Protein AF-A0A9E4I375-F1 (afdb_monomer)

Structure (mmCIF, N/CA/C/O backbone):
data_AF-A0A9E4I375-F1
#
_entry.id   AF-A0A9E4I375-F1
#
loop_
_atom_site.group_PDB
_atom_site.id
_atom_site.type_symbol
_atom_site.label_atom_id
_atom_site.label_alt_id
_atom_site.label_comp_id
_atom_site.label_asym_id
_atom_site.label_entity_id
_atom_site.label_seq_id
_atom_site.pdbx_PDB_ins_code
_atom_site.Cartn_x
_atom_site.Cartn_y
_atom_site.Cartn_z
_atom_site.occupancy
_atom_site.B_iso_or_equiv
_atom_site.auth_seq_id
_atom_site.auth_comp_id
_atom_site.auth_asym_id
_atom_site.auth_atom_id
_atom_site.pdbx_PDB_model_num
ATOM 1 N N . MET A 1 1 ? 124.150 -28.859 -77.404 1.00 37.81 1 MET A N 1
ATOM 2 C CA . MET A 1 1 ? 124.228 -27.459 -76.931 1.00 37.81 1 MET A CA 1
ATOM 3 C C . MET A 1 1 ? 122.827 -26.851 -76.909 1.00 37.81 1 MET A C 1
ATOM 5 O O . MET A 1 1 ? 122.114 -27.073 -77.874 1.00 37.81 1 MET A O 1
ATOM 9 N N . GLY A 1 2 ? 122.502 -26.097 -75.845 1.00 38.88 2 GLY A N 1
ATOM 10 C CA . GLY A 1 2 ? 121.318 -25.219 -75.673 1.00 38.88 2 GLY A CA 1
ATOM 11 C C . GLY A 1 2 ? 120.062 -25.957 -75.187 1.00 38.88 2 GLY A C 1
ATOM 12 O O . GLY A 1 2 ? 119.532 -26.744 -75.954 1.00 38.88 2 GLY A O 1
ATOM 13 N N . PHE A 1 3 ? 119.571 -25.879 -73.934 1.00 51.56 3 PHE A N 1
ATOM 14 C CA . PHE A 1 3 ? 119.343 -24.731 -73.019 1.00 51.56 3 PHE A CA 1
ATOM 15 C C . PHE A 1 3 ? 118.452 -23.684 -73.713 1.00 51.56 3 PHE A C 1
ATOM 17 O O . PHE A 1 3 ? 118.864 -23.135 -74.726 1.00 51.56 3 PHE A O 1
ATOM 24 N N . ASN A 1 4 ? 117.223 -23.383 -73.276 1.00 47.59 4 ASN A N 1
ATOM 25 C CA . ASN A 1 4 ? 116.843 -22.801 -71.977 1.00 47.59 4 ASN A CA 1
ATOM 26 C C . ASN A 1 4 ? 115.271 -22.776 -71.833 1.00 47.59 4 ASN A C 1
ATOM 28 O O . ASN A 1 4 ? 114.628 -23.520 -72.568 1.00 47.59 4 ASN A O 1
ATOM 32 N N . PRO A 1 5 ? 114.613 -21.999 -70.937 1.00 68.94 5 PRO A N 1
ATOM 33 C CA . PRO A 1 5 ? 113.795 -22.485 -69.815 1.00 68.94 5 PRO A CA 1
ATOM 34 C C . PRO A 1 5 ? 112.355 -21.884 -69.845 1.00 68.94 5 PRO A C 1
ATOM 36 O O . PRO A 1 5 ? 111.884 -21.506 -70.910 1.00 68.94 5 PRO A O 1
ATOM 39 N N . HIS A 1 6 ? 111.737 -21.685 -68.668 1.00 49.97 6 HIS A N 1
ATOM 40 C CA . HIS A 1 6 ? 110.484 -20.953 -68.358 1.00 49.97 6 HIS A CA 1
ATOM 41 C C . HIS A 1 6 ? 109.159 -21.725 -68.484 1.00 49.97 6 HIS A C 1
ATOM 43 O O . HIS A 1 6 ? 108.909 -22.363 -69.492 1.00 49.97 6 HIS A O 1
ATOM 49 N N . VAL A 1 7 ? 108.187 -21.620 -67.571 1.00 57.31 7 VAL A N 1
ATOM 50 C CA . VAL A 1 7 ? 108.096 -21.177 -66.165 1.00 57.31 7 VAL A CA 1
ATOM 51 C C . VAL A 1 7 ? 106.716 -21.666 -65.685 1.00 57.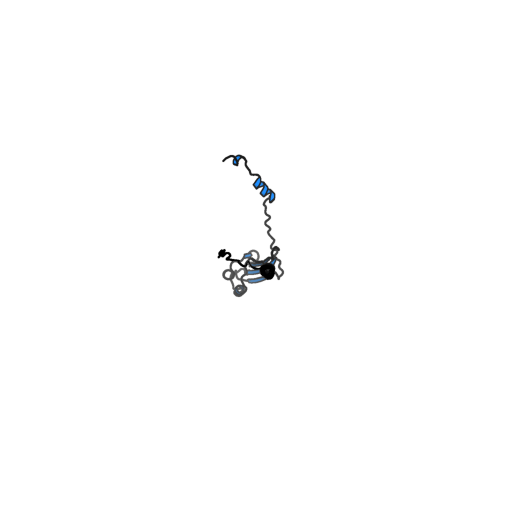31 7 VAL A C 1
ATOM 53 O O . VAL A 1 7 ? 105.758 -21.623 -66.457 1.00 57.31 7 VAL A O 1
ATOM 56 N N . ASP A 1 8 ? 106.617 -22.128 -64.438 1.00 55.22 8 ASP A N 1
ATOM 57 C CA . ASP A 1 8 ? 105.351 -22.332 -63.721 1.00 55.22 8 ASP A CA 1
ATOM 58 C C . ASP A 1 8 ? 104.560 -21.028 -63.642 1.00 55.22 8 ASP A C 1
ATOM 60 O O . ASP A 1 8 ? 105.149 -20.026 -63.262 1.00 55.22 8 ASP A O 1
ATOM 64 N N . LEU A 1 9 ? 103.250 -21.035 -63.914 1.00 51.34 9 LEU A N 1
ATOM 65 C CA . LEU A 1 9 ? 102.280 -20.044 -63.415 1.00 51.34 9 LEU A CA 1
ATOM 66 C C . LEU A 1 9 ? 100.873 -20.382 -63.952 1.00 51.34 9 LEU A C 1
ATOM 68 O O . LEU A 1 9 ? 100.561 -20.069 -65.095 1.00 51.34 9 LEU A O 1
ATOM 72 N N . LEU A 1 10 ? 100.014 -21.010 -63.143 1.00 49.88 10 LEU A N 1
ATOM 73 C CA . LEU A 1 10 ? 98.803 -20.359 -62.613 1.00 49.88 10 LEU A CA 1
ATOM 74 C C . LEU A 1 10 ? 97.946 -21.338 -61.796 1.00 49.88 10 LEU A C 1
ATOM 76 O O . LEU A 1 10 ? 97.325 -22.267 -62.309 1.00 49.88 10 LEU A O 1
ATOM 80 N N . SER A 1 11 ? 97.896 -21.031 -60.506 1.00 52.19 11 SER A N 1
ATOM 81 C CA . SER A 1 11 ? 96.893 -21.449 -59.538 1.00 52.19 11 SER A CA 1
ATOM 82 C C . SER A 1 11 ? 95.558 -20.725 -59.792 1.00 52.19 11 SER A C 1
ATOM 84 O O . SER A 1 11 ? 95.540 -19.592 -60.272 1.00 52.19 11 SER A O 1
ATOM 86 N N . ASP A 1 12 ? 94.465 -21.369 -59.379 1.00 51.41 12 ASP A N 1
ATOM 87 C CA . ASP A 1 12 ? 93.190 -20.766 -58.956 1.00 51.41 12 ASP A CA 1
ATOM 88 C C . ASP A 1 12 ? 92.245 -20.137 -59.995 1.00 51.41 12 ASP A C 1
ATOM 90 O O . ASP A 1 12 ? 91.883 -18.961 -59.920 1.00 51.41 12 ASP A O 1
ATOM 94 N N . HIS A 1 13 ? 91.632 -20.970 -60.842 1.00 54.00 13 HIS A N 1
ATOM 95 C CA . HIS A 1 13 ? 90.291 -20.652 -61.345 1.00 54.00 13 HIS A CA 1
ATOM 96 C C . HIS A 1 13 ? 89.229 -21.018 -60.297 1.00 54.00 13 HIS A C 1
ATOM 98 O O . HIS A 1 13 ? 88.680 -22.120 -60.283 1.00 54.00 13 HIS A O 1
ATOM 104 N N . LYS A 1 14 ? 88.896 -20.059 -59.420 1.00 59.03 14 LYS A N 1
ATOM 105 C CA . LYS A 1 14 ? 87.656 -20.114 -58.633 1.00 59.03 14 LYS A CA 1
ATOM 106 C C . LYS A 1 14 ? 86.455 -20.177 -59.584 1.00 59.03 14 LYS A C 1
ATOM 108 O O . LYS A 1 14 ? 86.101 -19.184 -60.218 1.00 59.03 14 LYS A O 1
ATOM 113 N N . PHE A 1 15 ? 85.805 -21.337 -59.647 1.00 55.16 15 PHE A N 1
ATOM 114 C CA . PHE A 1 15 ? 84.512 -21.514 -60.305 1.00 55.16 15 PHE A CA 1
ATOM 115 C C . PHE A 1 15 ? 83.432 -20.729 -59.546 1.00 55.16 15 PHE A C 1
ATOM 117 O O . PHE A 1 15 ? 82.943 -21.149 -58.498 1.00 55.16 15 PHE A O 1
ATOM 124 N N . GLY A 1 16 ? 83.063 -19.561 -60.074 1.00 61.16 16 GLY A N 1
ATOM 125 C CA . GLY A 1 16 ? 81.848 -18.858 -59.665 1.00 61.16 16 GLY A CA 1
ATOM 126 C C . GLY A 1 16 ? 80.593 -19.605 -60.147 1.00 61.16 16 GLY A C 1
ATOM 127 O O . GLY A 1 16 ? 80.645 -20.286 -61.174 1.00 61.16 16 GLY A O 1
ATOM 128 N N . PRO A 1 17 ? 79.451 -19.497 -59.442 1.00 59.25 17 PRO A N 1
ATOM 129 C CA . PRO A 1 17 ? 78.237 -20.223 -59.808 1.00 59.25 17 PRO A CA 1
ATOM 130 C C . PRO A 1 17 ? 77.743 -19.827 -61.208 1.00 59.25 17 PRO A C 1
ATOM 132 O O . PRO A 1 17 ? 77.677 -18.643 -61.560 1.00 59.25 17 PRO A O 1
ATOM 135 N N . THR A 1 18 ? 77.386 -20.835 -62.009 1.00 64.81 18 THR A N 1
ATOM 136 C CA . THR A 1 18 ? 76.939 -20.669 -63.396 1.00 64.81 18 THR A CA 1
ATOM 137 C C . THR A 1 18 ? 75.629 -19.875 -63.464 1.00 64.81 18 THR A C 1
ATOM 139 O O . THR A 1 18 ? 74.792 -19.899 -62.559 1.00 64.81 18 THR A O 1
ATOM 142 N N . LYS A 1 19 ? 75.448 -19.119 -64.554 1.00 60.09 19 LYS A N 1
ATOM 143 C CA . LYS A 1 19 ? 74.299 -18.216 -64.776 1.00 60.09 19 LYS A CA 1
ATOM 144 C C . LYS A 1 19 ? 72.941 -18.933 -64.697 1.00 60.09 19 LYS A C 1
ATOM 146 O O . LYS A 1 19 ? 71.954 -18.298 -64.337 1.00 60.09 19 LYS A O 1
ATOM 151 N N . ASP A 1 20 ? 72.916 -20.226 -65.001 1.00 64.00 20 ASP A N 1
ATOM 152 C CA . ASP A 1 20 ? 71.731 -21.085 -64.953 1.00 64.00 20 ASP A CA 1
ATOM 153 C C . ASP A 1 20 ? 71.284 -21.385 -63.510 1.00 64.00 20 ASP A C 1
ATOM 155 O O . ASP A 1 20 ? 70.126 -21.179 -63.147 1.00 64.00 20 ASP A O 1
ATOM 159 N N . LYS A 1 21 ? 72.239 -21.690 -62.620 1.00 62.00 21 LYS A N 1
ATOM 160 C CA . LYS A 1 21 ? 71.972 -21.936 -61.194 1.00 62.00 21 LYS A CA 1
ATOM 161 C C . LYS A 1 21 ? 71.339 -20.722 -60.500 1.00 62.00 21 LYS A C 1
ATOM 163 O O . LYS A 1 21 ? 70.366 -20.869 -59.767 1.00 62.00 21 LYS A O 1
ATOM 168 N N . ARG A 1 22 ? 71.805 -19.507 -60.823 1.00 58.09 22 ARG A N 1
ATOM 169 C CA . ARG A 1 22 ? 71.205 -18.253 -60.318 1.00 58.09 22 ARG A CA 1
ATOM 170 C C . ARG A 1 22 ? 69.771 -18.020 -60.802 1.00 58.09 22 ARG A C 1
ATOM 172 O O . ARG A 1 22 ? 68.992 -17.402 -60.084 1.00 58.09 22 ARG A O 1
ATOM 179 N N . ARG A 1 23 ? 69.413 -18.481 -62.005 1.00 59.72 23 ARG A N 1
ATOM 180 C CA . ARG A 1 23 ? 68.044 -18.351 -62.534 1.00 59.72 23 ARG A CA 1
ATOM 181 C C . ARG A 1 23 ? 67.093 -19.336 -61.862 1.00 59.72 23 ARG A C 1
ATOM 183 O O . ARG A 1 23 ? 65.980 -18.949 -61.516 1.00 59.72 23 ARG A O 1
ATOM 190 N N . HIS A 1 24 ? 67.555 -20.558 -61.609 1.00 60.03 24 HIS A N 1
ATOM 191 C CA . HIS A 1 24 ? 66.785 -21.570 -60.889 1.00 60.03 24 HIS A CA 1
ATOM 192 C C . HIS A 1 24 ? 66.543 -21.189 -59.417 1.00 60.03 24 HIS A C 1
ATOM 194 O O . HIS A 1 24 ? 65.415 -21.288 -58.936 1.00 60.03 24 HIS A O 1
ATOM 200 N N . GLU A 1 25 ? 67.564 -20.685 -58.714 1.00 61.94 25 GLU A N 1
ATOM 201 C CA . GLU A 1 25 ? 67.447 -20.242 -57.313 1.00 61.94 25 GLU A CA 1
ATOM 202 C C . GLU A 1 25 ? 66.533 -19.011 -57.161 1.00 61.94 25 GLU A C 1
ATOM 204 O O . GLU A 1 25 ? 65.728 -18.948 -56.230 1.00 61.94 25 GLU A O 1
ATOM 209 N N . ALA A 1 26 ? 66.576 -18.067 -58.110 1.00 61.44 26 ALA A N 1
ATOM 210 C CA . ALA A 1 26 ? 65.683 -16.905 -58.116 1.00 61.44 26 ALA A CA 1
ATOM 211 C C . ALA A 1 26 ? 64.213 -17.283 -58.384 1.00 61.44 26 ALA A C 1
ATOM 213 O O . ALA A 1 26 ? 63.310 -16.732 -57.753 1.00 61.44 26 ALA A O 1
ATOM 214 N N . GLY A 1 27 ? 63.963 -18.242 -59.284 1.00 61.88 27 GLY A N 1
ATOM 215 C CA . GLY A 1 27 ? 62.614 -18.746 -59.557 1.00 61.88 27 GLY A CA 1
ATOM 216 C C . GLY A 1 27 ? 62.000 -19.471 -58.355 1.00 61.88 27 GLY A C 1
ATOM 217 O O . GLY A 1 27 ? 60.834 -19.245 -58.027 1.00 61.88 27 GLY A O 1
ATOM 218 N N . LEU A 1 28 ? 62.798 -20.281 -57.650 1.00 63.47 28 LEU A N 1
ATOM 219 C CA . LEU A 1 28 ? 62.352 -20.998 -56.452 1.00 63.47 28 LEU A CA 1
ATOM 220 C C . LEU A 1 28 ? 62.021 -20.034 -55.297 1.00 63.47 28 LEU A C 1
ATOM 222 O O . LEU A 1 28 ? 60.989 -20.179 -54.643 1.00 63.47 28 LEU A O 1
ATOM 226 N N . ALA A 1 29 ? 62.858 -19.013 -55.079 1.00 61.03 29 ALA A N 1
ATOM 227 C CA . ALA A 1 29 ? 62.640 -18.006 -54.039 1.00 61.03 29 ALA A CA 1
ATOM 228 C C . ALA A 1 29 ? 61.376 -17.160 -54.288 1.00 61.03 29 ALA A C 1
ATOM 230 O O . ALA A 1 29 ? 60.623 -16.882 -53.352 1.00 61.03 29 ALA A O 1
ATOM 231 N N . ALA A 1 30 ? 61.097 -16.801 -55.547 1.00 60.41 30 ALA A N 1
ATOM 232 C CA . ALA A 1 30 ? 59.887 -16.066 -55.916 1.00 60.41 30 ALA A CA 1
ATOM 233 C C . ALA A 1 30 ? 58.605 -16.892 -55.691 1.00 60.41 30 ALA A C 1
ATOM 235 O O . ALA A 1 30 ? 57.610 -16.364 -55.190 1.00 60.41 30 ALA A O 1
ATOM 236 N N . GLY A 1 31 ? 58.636 -18.196 -55.994 1.00 60.19 31 GLY A N 1
ATOM 237 C CA . GLY A 1 31 ? 57.505 -19.100 -55.758 1.00 60.19 31 GLY A CA 1
ATOM 238 C C . GLY A 1 31 ? 57.166 -19.268 -54.272 1.00 60.19 31 GLY A C 1
ATOM 239 O O . GLY A 1 31 ? 55.999 -19.188 -53.890 1.00 60.19 31 GLY A O 1
ATOM 240 N N . ILE A 1 32 ? 58.181 -19.422 -53.413 1.00 62.78 32 ILE A N 1
ATOM 241 C CA . ILE A 1 32 ? 57.987 -19.576 -51.960 1.00 62.78 32 ILE A CA 1
ATOM 242 C C . ILE A 1 32 ? 57.412 -18.290 -51.338 1.00 62.78 32 ILE A C 1
ATOM 244 O O . ILE A 1 32 ? 56.507 -18.362 -50.504 1.00 62.78 32 ILE A O 1
ATOM 248 N N . ALA A 1 33 ? 57.865 -17.110 -51.776 1.00 60.56 33 ALA A N 1
ATOM 249 C CA . ALA A 1 33 ? 57.343 -15.829 -51.291 1.00 60.56 33 ALA A CA 1
ATOM 250 C C . ALA A 1 33 ? 55.863 -15.604 -51.665 1.00 60.56 33 ALA A C 1
ATOM 252 O O . ALA A 1 33 ? 55.087 -15.100 -50.849 1.00 60.56 33 ALA A O 1
ATOM 253 N N . ALA A 1 34 ? 55.446 -16.020 -52.866 1.00 58.59 34 ALA A N 1
ATOM 254 C CA . ALA A 1 34 ? 54.054 -15.915 -53.307 1.00 58.59 34 ALA A CA 1
ATOM 255 C C . ALA A 1 34 ? 53.114 -16.834 -52.503 1.00 58.59 34 ALA A C 1
ATOM 257 O O . ALA A 1 34 ? 52.034 -16.405 -52.092 1.00 58.59 34 ALA A O 1
ATOM 258 N N . ILE A 1 35 ? 53.549 -18.065 -52.207 1.00 61.72 35 ILE A N 1
ATOM 259 C CA . ILE A 1 35 ? 52.791 -19.008 -51.369 1.00 61.72 35 ILE A CA 1
ATOM 260 C C . ILE A 1 35 ? 52.689 -18.481 -49.930 1.00 61.72 35 ILE A C 1
ATOM 262 O O . ILE A 1 35 ? 51.607 -18.499 -49.345 1.00 61.72 35 ILE A O 1
ATOM 266 N N . GLY A 1 36 ? 53.778 -17.933 -49.377 1.00 58.06 36 GLY A N 1
ATOM 267 C CA . GLY A 1 36 ? 53.772 -17.290 -48.060 1.00 58.06 36 GLY A CA 1
ATOM 268 C C . GLY A 1 36 ? 52.787 -16.119 -47.971 1.00 58.06 36 GLY A C 1
ATOM 269 O O . GLY A 1 36 ? 52.030 -16.030 -47.008 1.00 58.06 36 GLY A O 1
ATOM 270 N N . CYS A 1 37 ? 52.723 -15.265 -48.999 1.00 56.47 37 CYS A N 1
ATOM 271 C CA . CYS A 1 37 ? 51.765 -14.157 -49.063 1.00 56.47 37 CYS A CA 1
ATOM 272 C C . CYS A 1 37 ? 50.305 -14.648 -49.122 1.00 56.47 37 CYS A C 1
ATOM 274 O O . CYS A 1 37 ? 49.457 -14.140 -48.386 1.00 56.47 37 CYS A O 1
ATOM 276 N N . ALA A 1 38 ? 50.014 -15.682 -49.920 1.00 56.62 38 ALA A N 1
ATOM 277 C CA . ALA A 1 38 ? 48.676 -16.268 -50.027 1.00 56.62 38 ALA A CA 1
ATOM 278 C C . ALA A 1 38 ? 48.216 -16.937 -48.715 1.00 56.62 38 ALA A C 1
ATOM 280 O O . ALA A 1 38 ? 47.089 -16.717 -48.269 1.00 56.62 38 ALA A O 1
ATOM 281 N N . VAL A 1 39 ? 49.102 -17.677 -48.035 1.00 59.62 39 VAL A N 1
ATOM 282 C CA . VAL A 1 39 ? 48.811 -18.316 -46.736 1.00 59.62 39 VAL A CA 1
ATOM 283 C C . VAL A 1 39 ? 48.645 -17.272 -45.618 1.00 59.62 39 VAL A C 1
ATOM 285 O O . VAL A 1 39 ? 47.734 -17.389 -44.793 1.00 59.62 39 VAL A O 1
ATOM 288 N N . GLN A 1 40 ? 49.462 -16.210 -45.609 1.00 56.72 40 GLN A N 1
ATOM 289 C CA . GLN A 1 40 ? 49.361 -15.094 -44.655 1.00 56.72 40 GLN A CA 1
ATOM 290 C C . GLN A 1 40 ? 48.076 -14.266 -44.864 1.00 56.72 40 GLN A C 1
ATOM 292 O O . GLN A 1 40 ? 47.497 -13.761 -43.898 1.00 56.72 40 GLN A O 1
ATOM 297 N N . TRP A 1 41 ? 47.603 -14.141 -46.110 1.00 55.00 41 TRP A N 1
ATOM 298 C CA . TRP A 1 41 ? 46.346 -13.469 -46.449 1.00 55.00 41 TRP A CA 1
ATOM 299 C C . TRP A 1 41 ? 45.123 -14.319 -46.062 1.00 55.00 41 TRP A C 1
ATOM 301 O O . TRP A 1 41 ? 44.200 -13.805 -45.429 1.00 55.00 41 TRP A O 1
ATOM 311 N N . GLN A 1 42 ? 45.158 -15.635 -46.301 1.00 56.12 42 GLN A N 1
ATOM 312 C CA . GLN A 1 42 ? 44.066 -16.550 -45.948 1.00 56.12 42 GLN A CA 1
ATOM 313 C C . GLN A 1 42 ? 43.844 -16.648 -44.424 1.00 56.12 42 GLN A C 1
ATOM 315 O O . GLN A 1 42 ? 42.712 -16.492 -43.961 1.00 56.12 42 GLN A O 1
ATOM 320 N N . ARG A 1 43 ? 44.916 -16.731 -43.616 1.00 55.16 43 ARG A N 1
ATOM 321 C CA . ARG A 1 43 ? 44.837 -16.701 -42.135 1.00 55.16 43 ARG A CA 1
ATOM 322 C C . ARG A 1 43 ? 44.242 -15.402 -41.577 1.00 55.16 43 ARG A C 1
ATOM 324 O O . ARG A 1 43 ? 43.558 -15.424 -40.555 1.00 55.16 43 ARG A O 1
ATOM 331 N N . ARG A 1 44 ? 44.481 -14.264 -42.241 1.00 58.62 44 ARG A N 1
ATOM 332 C CA . ARG A 1 44 ? 43.912 -12.959 -41.856 1.00 58.62 44 ARG A CA 1
ATOM 333 C C . ARG A 1 44 ? 42.404 -12.887 -42.107 1.00 58.62 44 ARG A C 1
ATOM 335 O O . ARG A 1 44 ? 41.698 -12.287 -41.303 1.00 58.62 44 ARG A O 1
ATOM 342 N N . THR A 1 45 ? 41.900 -13.514 -43.169 1.00 57.69 45 THR A N 1
ATOM 343 C CA . THR A 1 45 ? 40.462 -13.490 -43.495 1.00 57.69 45 THR A CA 1
ATOM 344 C C . THR A 1 45 ? 39.611 -14.351 -42.559 1.00 57.69 45 THR A C 1
ATOM 346 O O . THR A 1 45 ? 38.527 -13.924 -42.164 1.00 57.69 45 THR A O 1
ATOM 349 N N . GLU A 1 46 ? 40.110 -15.510 -42.122 1.00 63.38 46 GLU A N 1
ATOM 350 C CA . GLU A 1 46 ? 39.400 -16.378 -41.172 1.00 63.38 46 GLU A CA 1
ATOM 351 C C . GLU A 1 46 ? 39.309 -15.744 -39.779 1.00 63.38 46 GLU A C 1
ATOM 353 O O . GLU A 1 46 ? 38.225 -15.695 -39.197 1.00 63.38 46 GLU A O 1
ATOM 358 N N . LEU A 1 47 ? 40.405 -15.154 -39.287 1.00 66.56 47 LEU A N 1
ATOM 359 C CA . LEU A 1 47 ? 40.419 -14.385 -38.035 1.00 66.56 47 LEU A CA 1
ATOM 360 C C . LEU A 1 47 ? 39.447 -13.195 -38.079 1.00 66.56 47 LEU A C 1
ATOM 362 O O . LEU A 1 47 ? 38.677 -12.992 -37.142 1.00 66.56 47 LEU A O 1
ATOM 366 N N . MET A 1 48 ? 39.421 -12.447 -39.186 1.00 65.06 48 MET A N 1
ATOM 367 C CA . MET A 1 48 ? 38.481 -11.336 -39.393 1.00 65.06 48 MET A CA 1
ATOM 368 C C . MET A 1 48 ? 37.019 -11.814 -39.453 1.00 65.06 48 MET A C 1
ATOM 370 O O . MET A 1 48 ? 36.116 -11.139 -38.953 1.00 65.06 48 MET A O 1
ATOM 374 N N . ARG A 1 49 ? 36.760 -13.004 -40.008 1.00 68.62 49 ARG A N 1
ATOM 375 C CA . ARG A 1 49 ? 35.418 -13.603 -40.055 1.00 68.62 49 ARG A CA 1
ATOM 376 C C . ARG A 1 49 ? 34.935 -14.054 -38.673 1.00 68.62 49 ARG A C 1
ATOM 378 O O . ARG A 1 49 ? 33.787 -13.791 -38.329 1.00 68.62 49 ARG A O 1
ATOM 385 N N . HIS A 1 50 ? 35.806 -14.648 -37.856 1.00 69.12 50 HIS A N 1
ATOM 386 C CA . HIS A 1 50 ? 35.476 -14.991 -36.469 1.00 69.12 50 HIS A CA 1
ATOM 387 C C . HIS A 1 50 ? 35.247 -13.738 -35.616 1.00 69.12 50 HIS A C 1
ATOM 389 O O . HIS A 1 50 ? 34.244 -13.661 -34.913 1.00 69.12 50 HIS A O 1
ATOM 395 N N . LEU A 1 51 ? 36.097 -12.714 -35.740 1.00 71.44 51 LEU A N 1
ATOM 396 C CA . LEU A 1 51 ? 35.935 -11.439 -35.026 1.00 71.44 51 LEU A CA 1
ATOM 397 C C . LEU A 1 51 ? 34.616 -10.730 -35.381 1.00 71.44 51 LEU A C 1
ATOM 399 O O . LEU A 1 51 ? 33.915 -10.240 -34.496 1.00 71.44 51 LEU A O 1
ATOM 403 N N . THR A 1 52 ? 34.229 -10.724 -36.659 1.00 74.12 52 THR A N 1
ATOM 404 C CA . THR A 1 52 ? 32.949 -10.137 -37.095 1.00 74.12 52 THR A CA 1
ATOM 405 C C . THR A 1 52 ? 31.736 -10.980 -36.688 1.00 74.12 52 THR A C 1
ATOM 407 O O . THR A 1 52 ? 30.692 -10.413 -36.366 1.00 74.12 52 THR A O 1
ATOM 410 N N . GLN A 1 53 ? 31.847 -12.313 -36.643 1.00 77.44 53 GLN A N 1
ATOM 411 C CA . GLN A 1 53 ? 30.795 -13.193 -36.115 1.00 77.44 53 GLN A CA 1
ATOM 412 C C . GLN A 1 53 ? 30.599 -13.019 -34.602 1.00 77.44 53 GLN A C 1
ATOM 414 O O . GLN A 1 53 ? 29.459 -12.886 -34.158 1.00 77.44 53 GLN A O 1
ATOM 419 N N . PHE A 1 54 ? 31.681 -12.942 -33.820 1.00 81.75 54 PHE A N 1
ATOM 420 C CA . PHE A 1 54 ? 31.604 -12.672 -32.381 1.00 81.75 54 PHE A CA 1
ATOM 421 C C . PHE A 1 54 ? 31.019 -11.287 -32.089 1.00 81.75 54 PHE A C 1
ATOM 423 O O . PHE A 1 54 ? 30.156 -11.170 -31.224 1.00 81.75 54 PHE A O 1
ATOM 430 N N . SER A 1 55 ? 31.390 -10.261 -32.861 1.00 84.00 55 SER A N 1
ATOM 431 C CA . SER A 1 55 ? 30.820 -8.914 -32.723 1.00 84.00 55 SER A CA 1
ATOM 432 C C . SER A 1 55 ? 29.305 -8.882 -32.986 1.00 84.00 55 SER A C 1
ATOM 434 O O . SER A 1 55 ? 28.563 -8.259 -32.227 1.00 84.00 55 SER A O 1
ATOM 436 N N . LYS A 1 56 ? 28.813 -9.613 -33.999 1.00 85.12 56 LYS A N 1
ATOM 437 C CA . LYS A 1 56 ? 27.367 -9.746 -34.266 1.00 85.12 56 LYS A CA 1
ATOM 438 C C . LYS A 1 56 ? 26.630 -10.466 -33.135 1.00 85.12 56 LYS A C 1
ATOM 440 O O . LYS A 1 56 ? 25.543 -10.038 -32.758 1.00 85.12 56 LYS A O 1
ATOM 445 N N . LEU A 1 57 ? 27.220 -11.528 -32.581 1.00 88.69 57 LEU A N 1
ATOM 446 C CA . LEU A 1 57 ? 26.650 -12.260 -31.445 1.00 88.69 57 LEU A CA 1
ATOM 447 C C . LEU A 1 57 ? 26.604 -11.396 -30.179 1.00 88.69 57 LEU A C 1
ATOM 449 O O . LEU A 1 57 ? 25.589 -11.384 -29.489 1.00 88.69 57 LEU A O 1
ATOM 453 N N . GLN A 1 58 ? 27.657 -10.622 -29.908 1.00 86.38 58 GLN A N 1
ATOM 454 C CA . GLN A 1 58 ? 27.682 -9.674 -28.793 1.00 86.38 58 GLN A CA 1
ATOM 455 C C . GLN A 1 58 ? 26.638 -8.565 -28.963 1.00 86.38 58 GLN A C 1
ATOM 457 O O . GLN A 1 58 ? 25.917 -8.264 -28.017 1.00 86.38 58 GLN A O 1
ATOM 462 N N . ALA A 1 59 ? 26.494 -8.001 -30.166 1.00 89.19 59 ALA A N 1
ATOM 463 C CA . ALA A 1 59 ? 25.467 -6.999 -30.447 1.00 89.19 59 ALA A CA 1
ATOM 464 C C . ALA A 1 59 ? 24.042 -7.561 -30.281 1.00 89.19 59 ALA A C 1
ATOM 466 O O . ALA A 1 59 ? 23.189 -6.905 -29.686 1.00 89.19 59 ALA A O 1
ATOM 467 N N . ALA A 1 60 ? 23.791 -8.791 -30.746 1.00 89.94 60 ALA A N 1
ATOM 468 C CA . ALA A 1 60 ? 22.506 -9.467 -30.561 1.00 89.94 60 ALA A CA 1
ATOM 469 C C . ALA A 1 60 ? 22.208 -9.750 -29.078 1.00 89.94 60 ALA A C 1
ATOM 471 O O . ALA A 1 60 ? 21.078 -9.568 -28.631 1.00 89.94 60 ALA A O 1
ATOM 472 N N . PHE A 1 61 ? 23.224 -10.136 -28.303 1.00 90.62 61 PHE A N 1
ATOM 473 C CA . PHE A 1 61 ? 23.096 -10.365 -26.864 1.00 90.62 61 PHE A CA 1
ATOM 474 C C . PHE A 1 61 ? 22.788 -9.070 -26.096 1.00 90.62 61 PHE A C 1
ATOM 476 O O . PHE A 1 61 ? 21.882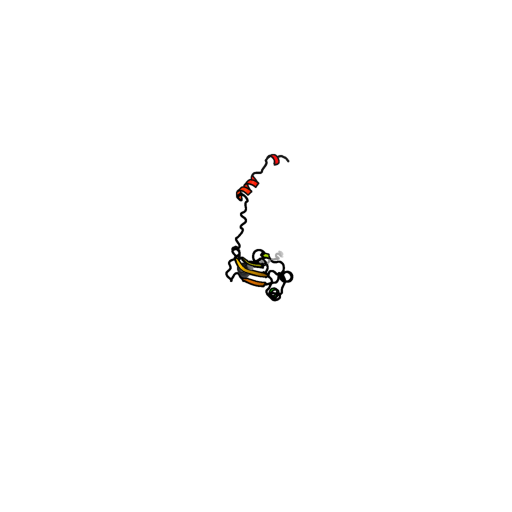 -9.048 -25.267 1.00 90.62 61 PHE A O 1
ATOM 483 N N . VAL A 1 62 ? 23.470 -7.967 -26.422 1.00 90.81 62 VAL A N 1
ATOM 484 C CA . VAL A 1 62 ? 23.191 -6.643 -25.836 1.00 90.81 62 VAL A CA 1
ATOM 485 C C . VAL A 1 62 ? 21.776 -6.169 -26.182 1.00 90.81 62 VAL A C 1
ATOM 487 O O . VAL A 1 62 ? 21.066 -5.673 -25.310 1.00 90.81 62 VAL A O 1
ATOM 490 N N . LEU A 1 63 ? 21.334 -6.361 -27.429 1.00 88.38 63 LEU A N 1
ATOM 491 C CA . LEU A 1 63 ? 19.980 -5.998 -27.857 1.00 88.38 63 LEU A CA 1
ATOM 492 C C . LEU A 1 63 ? 18.906 -6.799 -27.104 1.00 88.38 63 LEU A C 1
ATOM 494 O O . LEU A 1 63 ? 17.890 -6.236 -26.700 1.00 88.38 63 LEU A O 1
ATOM 498 N N . LEU A 1 64 ? 19.147 -8.092 -26.876 1.00 87.88 64 LEU A N 1
ATOM 499 C CA . LEU A 1 64 ? 18.244 -8.952 -26.113 1.00 87.88 64 LEU A CA 1
ATOM 500 C C . LEU A 1 64 ? 18.139 -8.510 -24.645 1.00 87.88 64 LEU A C 1
ATOM 502 O O . LEU A 1 64 ? 17.038 -8.480 -24.099 1.00 87.88 64 LEU A O 1
ATOM 506 N N . ILE A 1 65 ? 19.256 -8.111 -24.025 1.00 86.31 65 ILE A N 1
ATOM 507 C CA . ILE A 1 65 ? 19.272 -7.585 -22.649 1.00 86.31 65 ILE A CA 1
ATOM 508 C C . ILE A 1 65 ? 18.490 -6.269 -22.547 1.00 86.31 65 ILE A C 1
ATOM 510 O O . ILE A 1 65 ? 17.736 -6.069 -21.599 1.00 86.31 65 ILE A O 1
ATOM 514 N N . LEU A 1 66 ? 18.625 -5.372 -23.526 1.00 84.12 66 LEU A N 1
ATOM 515 C CA . LEU A 1 66 ? 17.892 -4.102 -23.521 1.00 84.12 66 LEU A CA 1
ATOM 516 C C . LEU A 1 66 ? 16.375 -4.296 -23.664 1.00 84.12 66 LEU A C 1
ATOM 518 O O . LEU A 1 66 ? 15.607 -3.529 -23.086 1.00 84.12 66 LEU A O 1
ATOM 522 N N . ALA A 1 67 ? 15.932 -5.334 -24.379 1.00 79.44 67 ALA A N 1
ATOM 523 C CA . ALA A 1 67 ? 14.510 -5.618 -24.572 1.00 79.44 67 ALA A CA 1
ATOM 524 C C . ALA A 1 67 ? 13.788 -6.066 -23.284 1.00 79.44 67 ALA A C 1
ATOM 526 O O . ALA A 1 67 ? 12.586 -5.842 -23.155 1.00 79.44 67 ALA A O 1
ATOM 527 N N . ILE A 1 6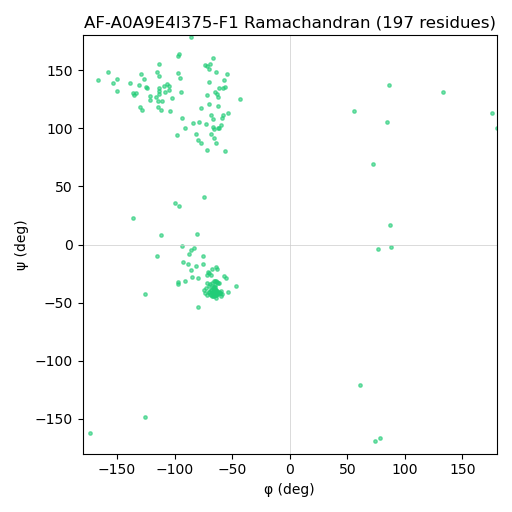8 ? 14.501 -6.659 -22.319 1.00 79.88 68 ILE A N 1
ATOM 528 C CA . ILE A 1 68 ? 13.930 -7.129 -21.041 1.00 79.88 68 ILE A CA 1
ATOM 529 C C . ILE A 1 68 ? 14.033 -6.103 -19.901 1.00 79.88 68 ILE A C 1
ATOM 531 O O . ILE A 1 68 ? 13.552 -6.360 -18.801 1.00 79.88 68 ILE A O 1
ATOM 535 N N . ALA A 1 69 ? 14.631 -4.932 -20.140 1.00 74.12 69 ALA A N 1
ATOM 536 C CA . ALA A 1 69 ? 14.908 -3.949 -19.089 1.00 74.12 69 ALA A CA 1
ATOM 537 C C . ALA A 1 69 ? 13.676 -3.155 -18.610 1.00 74.12 69 ALA A C 1
ATOM 539 O O . ALA A 1 69 ? 13.760 -2.431 -17.619 1.00 74.12 69 ALA A O 1
ATOM 540 N N . CYS A 1 70 ? 12.531 -3.255 -19.291 1.00 75.62 70 CYS A N 1
ATOM 541 C CA . CYS A 1 70 ? 11.322 -2.546 -18.880 1.00 75.62 70 CYS A CA 1
ATOM 542 C C . CYS A 1 70 ? 10.482 -3.422 -17.941 1.00 75.62 70 CYS A C 1
ATOM 544 O O . CYS A 1 70 ? 9.747 -4.299 -18.395 1.00 75.62 70 CYS A O 1
ATOM 546 N N . SER A 1 71 ? 10.580 -3.176 -16.633 1.00 83.12 71 SER A N 1
ATOM 547 C CA . SER A 1 71 ? 9.711 -3.781 -15.621 1.00 83.12 71 SER A CA 1
ATOM 548 C C . SER A 1 71 ? 8.816 -2.725 -14.954 1.00 83.12 71 SER A C 1
ATOM 550 O O . SER A 1 71 ? 9.227 -1.572 -14.794 1.00 83.12 71 SER A O 1
ATOM 552 N N . PRO A 1 72 ? 7.570 -3.081 -14.589 1.00 85.94 72 PRO A N 1
ATOM 553 C CA . PRO A 1 72 ? 6.698 -2.192 -13.833 1.00 85.94 72 PRO A CA 1
ATOM 554 C C . PRO A 1 72 ? 7.213 -2.025 -12.403 1.00 85.94 72 PRO A C 1
ATOM 556 O O . PRO A 1 72 ? 7.609 -2.997 -11.757 1.00 85.94 72 PRO A O 1
ATOM 559 N N . ILE A 1 73 ? 7.143 -0.799 -11.891 1.00 89.88 73 ILE A N 1
ATOM 560 C CA . ILE A 1 73 ? 7.444 -0.489 -10.492 1.00 89.88 73 ILE A CA 1
ATOM 561 C C . ILE A 1 73 ? 6.127 -0.510 -9.714 1.00 89.88 73 ILE A C 1
ATOM 563 O O . ILE A 1 73 ? 5.142 0.094 -10.145 1.00 89.88 73 ILE A O 1
ATOM 567 N N . TYR A 1 74 ? 6.103 -1.210 -8.578 1.00 92.19 74 TYR A N 1
ATOM 568 C CA . TYR A 1 74 ? 4.963 -1.220 -7.663 1.00 92.19 74 TYR A CA 1
ATOM 569 C C . TYR A 1 74 ? 5.293 -0.437 -6.398 1.00 92.19 74 TYR A C 1
ATOM 571 O O . TYR A 1 74 ? 6.319 -0.691 -5.770 1.00 92.19 74 TYR A O 1
ATOM 579 N N . THR A 1 75 ? 4.390 0.456 -6.007 1.00 92.12 75 THR A N 1
ATOM 580 C CA . THR A 1 75 ? 4.485 1.218 -4.760 1.00 92.12 75 THR A CA 1
ATOM 581 C C . THR A 1 75 ? 3.250 0.932 -3.922 1.00 92.12 75 THR A C 1
ATOM 583 O O . THR A 1 75 ? 2.130 1.068 -4.413 1.00 92.12 75 THR A O 1
ATOM 586 N N . ASN A 1 76 ? 3.453 0.538 -2.668 1.00 92.75 76 ASN A N 1
ATOM 587 C CA . ASN A 1 76 ? 2.377 0.274 -1.718 1.00 92.75 76 ASN A CA 1
ATOM 588 C C . ASN A 1 76 ? 2.359 1.380 -0.662 1.00 92.75 76 ASN A C 1
ATOM 590 O O . ASN A 1 76 ? 3.411 1.786 -0.164 1.00 92.75 76 ASN A O 1
ATOM 594 N N . HIS A 1 77 ? 1.168 1.858 -0.327 1.00 91.50 77 HIS A N 1
ATOM 595 C CA . HIS A 1 77 ? 0.942 2.874 0.691 1.00 91.50 77 HIS A CA 1
ATOM 596 C C . HIS A 1 77 ? -0.126 2.414 1.671 1.00 91.50 77 HIS A C 1
ATOM 598 O O . HIS A 1 77 ? -1.098 1.776 1.272 1.00 91.50 77 HIS A O 1
ATOM 604 N N . GLY A 1 78 ? 0.036 2.819 2.929 1.00 90.75 78 GLY A N 1
ATOM 605 C CA . GLY A 1 78 ? -0.878 2.460 4.003 1.00 90.75 78 GLY A CA 1
ATOM 606 C C . GLY A 1 78 ? -0.646 1.046 4.525 1.00 90.75 78 GLY A C 1
ATOM 607 O O . GLY A 1 78 ? 0.393 0.435 4.267 1.00 90.75 78 GLY A O 1
ATOM 608 N N . PHE A 1 79 ? -1.605 0.563 5.303 1.00 91.00 79 PHE A N 1
ATOM 609 C CA . PHE A 1 79 ? -1.535 -0.720 5.986 1.00 91.00 79 PHE A CA 1
ATOM 610 C C . PHE A 1 79 ? -2.945 -1.254 6.211 1.00 91.00 79 PHE A C 1
ATOM 612 O O . PHE A 1 79 ? -3.852 -0.489 6.545 1.00 91.00 79 PHE A O 1
ATOM 619 N N . ILE A 1 80 ? -3.108 -2.558 6.014 1.00 89.25 80 ILE A N 1
ATOM 620 C CA . ILE A 1 80 ? -4.297 -3.317 6.386 1.00 89.25 80 ILE A CA 1
ATOM 621 C C . ILE A 1 80 ? -3.802 -4.607 7.044 1.00 89.25 80 ILE A C 1
ATOM 623 O O . ILE A 1 80 ? -2.952 -5.270 6.439 1.00 89.25 80 ILE A O 1
ATOM 627 N N . PRO A 1 81 ? -4.307 -4.946 8.243 1.00 88.50 81 PRO A N 1
ATOM 628 C CA . PRO A 1 81 ? -4.016 -6.219 8.886 1.00 88.50 81 PRO A CA 1
ATOM 629 C C . PRO A 1 81 ? -4.423 -7.394 7.987 1.00 88.50 81 PRO A C 1
ATOM 631 O O . PRO A 1 81 ? -5.450 -7.309 7.302 1.00 88.50 81 PRO A O 1
ATOM 634 N N . PRO A 1 82 ? -3.631 -8.471 7.954 1.00 87.06 82 PRO A N 1
ATOM 635 C CA . PRO A 1 82 ? -3.951 -9.650 7.170 1.00 87.06 82 PRO A CA 1
ATOM 636 C C . PRO A 1 82 ? -5.202 -10.361 7.717 1.00 87.06 82 PRO A C 1
ATOM 638 O O . PRO A 1 82 ? -5.653 -10.126 8.839 1.00 87.06 82 PRO A O 1
ATOM 641 N N . ASP A 1 83 ? -5.819 -11.196 6.881 1.00 84.31 83 ASP A N 1
ATOM 642 C CA . ASP A 1 83 ? -7.132 -11.782 7.175 1.00 84.31 83 ASP A CA 1
ATOM 643 C C . ASP A 1 83 ? -7.116 -12.702 8.406 1.00 84.31 83 ASP A C 1
ATOM 645 O O . ASP A 1 83 ? -8.094 -12.731 9.144 1.00 84.31 83 ASP A O 1
ATOM 649 N N . ASP A 1 84 ? -5.999 -13.377 8.670 1.00 84.62 84 ASP A N 1
ATOM 650 C CA . ASP A 1 84 ? -5.787 -14.256 9.824 1.00 84.62 84 ASP A CA 1
ATOM 651 C C . ASP A 1 84 ? -5.808 -13.507 11.164 1.00 84.62 84 ASP A C 1
ATOM 653 O O . ASP A 1 84 ? -6.356 -14.006 12.145 1.00 84.62 84 ASP A O 1
ATOM 657 N N . GLU A 1 85 ? -5.273 -12.285 11.201 1.00 83.94 85 GLU A N 1
ATOM 658 C CA . GLU A 1 85 ? -5.354 -11.408 12.376 1.00 83.94 85 GLU A CA 1
ATOM 659 C C . GLU A 1 85 ? -6.769 -10.848 12.581 1.00 83.94 85 GLU A C 1
ATOM 661 O O . GLU A 1 85 ? -7.156 -10.527 13.697 1.00 83.94 85 GLU A O 1
ATOM 666 N N . LEU A 1 86 ? -7.566 -10.730 11.518 1.00 81.50 86 LEU A N 1
ATOM 667 C CA . LEU A 1 86 ? -8.944 -10.243 11.615 1.00 81.50 86 LEU A CA 1
ATOM 668 C C . LEU A 1 86 ? -9.929 -11.356 11.979 1.00 81.50 86 LEU A C 1
ATOM 670 O O . LEU A 1 86 ? -10.957 -11.077 12.585 1.00 81.50 86 LEU A O 1
ATOM 674 N N . GLU A 1 87 ? -9.623 -12.603 11.625 1.00 81.62 87 GLU A N 1
ATOM 675 C CA . GLU A 1 87 ? -10.405 -13.781 12.014 1.00 81.62 87 GLU A CA 1
ATOM 676 C C . GLU A 1 87 ? -10.284 -14.107 13.508 1.00 81.62 87 GLU A C 1
ATOM 678 O O . GLU A 1 87 ? -11.195 -14.713 14.070 1.00 81.62 87 GLU A O 1
ATOM 683 N N . SER A 1 88 ? -9.195 -13.693 14.166 1.00 82.25 88 SER A N 1
ATOM 684 C CA . SER A 1 88 ? -9.045 -13.834 15.620 1.00 82.25 88 SER A CA 1
ATOM 685 C C . SER A 1 88 ? -9.883 -12.825 16.415 1.00 82.25 88 SER A C 1
ATOM 687 O O . SER A 1 88 ? -10.119 -13.036 17.604 1.00 82.25 88 SER A O 1
ATOM 689 N N . LEU A 1 89 ? -10.363 -11.753 15.772 1.00 80.69 89 LEU A N 1
ATOM 690 C CA . LEU A 1 89 ? -11.223 -10.748 16.390 1.00 80.69 89 LEU A CA 1
ATOM 691 C C . LEU A 1 89 ? -12.687 -11.193 16.354 1.00 80.69 89 LEU A C 1
ATOM 693 O O . LEU A 1 89 ? -13.369 -11.102 15.331 1.00 80.69 89 LEU A O 1
ATOM 697 N N . GLU A 1 90 ? -13.201 -11.623 17.503 1.00 81.50 90 GLU A N 1
ATOM 698 C CA . GLU A 1 90 ? -14.614 -11.969 17.640 1.00 81.50 90 GLU A CA 1
ATOM 699 C C . GLU A 1 90 ? -15.497 -10.713 17.747 1.00 81.50 90 GLU A C 1
ATOM 701 O O . GLU A 1 90 ? -15.419 -9.929 18.701 1.00 81.50 90 GLU A O 1
ATOM 706 N N . VAL A 1 91 ? -16.386 -10.536 16.764 1.00 84.62 91 VAL A N 1
ATOM 707 C CA . VAL A 1 91 ? -17.387 -9.459 16.754 1.00 84.62 91 VAL A CA 1
ATOM 708 C C . VAL A 1 91 ? -18.344 -9.626 17.940 1.00 84.62 91 VAL A C 1
ATOM 710 O O . VAL A 1 91 ? -18.920 -10.694 18.141 1.00 84.62 91 VAL A O 1
ATOM 713 N N . GLY A 1 92 ? -18.541 -8.558 18.710 1.00 79.69 92 GLY A N 1
ATOM 714 C CA . GLY A 1 92 ? -19.385 -8.522 19.906 1.00 79.69 92 GLY A CA 1
ATOM 715 C C . GLY A 1 92 ? -18.677 -8.910 21.208 1.00 79.69 92 GLY A C 1
ATOM 716 O O . GLY A 1 92 ? -19.309 -8.855 22.261 1.00 79.69 92 GLY A O 1
ATOM 717 N N . VAL A 1 93 ? -17.391 -9.279 21.158 1.00 85.88 93 VAL A N 1
ATOM 718 C CA . VAL A 1 93 ? -16.579 -9.611 22.346 1.00 85.88 93 VAL A CA 1
ATOM 719 C C . VAL A 1 93 ? -15.299 -8.780 22.398 1.00 85.88 93 VAL A C 1
ATOM 721 O O . VAL A 1 93 ? -14.948 -8.275 23.465 1.00 85.88 93 VAL A O 1
ATOM 724 N N . ALA A 1 94 ? -14.627 -8.608 21.256 1.00 85.62 94 ALA A N 1
ATOM 725 C CA . ALA A 1 94 ? -13.352 -7.907 21.190 1.00 85.62 94 ALA A CA 1
ATOM 726 C C . ALA A 1 94 ? -13.491 -6.422 21.559 1.00 85.62 94 ALA A C 1
ATOM 728 O O . ALA A 1 94 ? -14.345 -5.707 21.025 1.00 85.62 94 ALA A O 1
ATOM 729 N N . ASN A 1 95 ? -12.619 -5.948 22.450 1.00 90.50 95 ASN A N 1
ATOM 730 C CA . ASN A 1 95 ? -12.589 -4.551 22.902 1.00 90.50 95 ASN A CA 1
ATOM 731 C C . ASN A 1 95 ? -11.558 -3.723 22.122 1.00 90.50 95 ASN A C 1
ATOM 733 O O . ASN A 1 95 ? -10.660 -4.271 21.483 1.00 90.50 95 ASN A O 1
ATOM 737 N N . ARG A 1 96 ? -11.646 -2.387 22.192 1.00 88.56 96 ARG A N 1
ATOM 738 C CA . ARG A 1 96 ? -10.725 -1.480 21.471 1.00 88.56 96 ARG A CA 1
ATOM 739 C C . ARG A 1 96 ? -9.249 -1.771 21.748 1.00 88.56 96 ARG A C 1
ATOM 741 O O . ARG A 1 96 ? -8.437 -1.709 20.831 1.00 88.56 96 ARG A O 1
ATOM 748 N N . GLU A 1 97 ? -8.900 -2.068 22.995 1.00 90.62 97 GLU A N 1
ATOM 749 C CA . GLU A 1 97 ? -7.524 -2.356 23.407 1.00 90.62 97 GLU A CA 1
ATOM 750 C C . GLU A 1 97 ? -6.993 -3.635 22.753 1.00 90.62 97 GLU A C 1
ATOM 752 O O . GLU A 1 97 ? -5.858 -3.659 22.289 1.00 90.62 97 GLU A O 1
ATOM 757 N N . GLU A 1 98 ? -7.834 -4.663 22.653 1.00 90.44 98 GLU A N 1
ATOM 758 C CA . GLU A 1 98 ? -7.504 -5.935 22.007 1.00 90.44 98 GLU A CA 1
ATOM 759 C C . GLU A 1 98 ? -7.367 -5.765 20.489 1.00 90.44 98 GLU A C 1
ATOM 761 O O . GLU A 1 98 ? -6.399 -6.231 19.888 1.00 90.44 98 GLU A O 1
ATOM 766 N N . VAL A 1 99 ? -8.271 -4.997 19.869 1.00 89.56 99 VAL A N 1
ATOM 767 C CA . VAL A 1 99 ? -8.155 -4.634 18.449 1.00 89.56 99 VAL A CA 1
ATOM 768 C C . VAL A 1 99 ? -6.865 -3.860 18.194 1.00 89.56 99 VAL A C 1
ATOM 770 O O . VAL A 1 99 ? -6.195 -4.115 17.198 1.00 89.56 99 VAL A O 1
ATOM 773 N N . LEU A 1 100 ? -6.489 -2.930 19.075 1.00 91.31 100 LEU A N 1
ATOM 774 C CA . LEU A 1 100 ? -5.251 -2.159 18.950 1.00 91.31 100 LEU A CA 1
ATOM 775 C C . LEU A 1 100 ? -4.002 -3.040 19.112 1.00 91.31 100 LEU A C 1
ATOM 777 O O . LEU A 1 100 ? -3.010 -2.803 18.427 1.00 91.31 100 LEU A O 1
ATOM 781 N N . GLU A 1 101 ? -4.038 -4.038 19.996 1.00 91.69 101 GLU A N 1
ATOM 782 C CA . GLU A 1 101 ? -2.936 -4.986 20.191 1.00 91.69 101 GLU A CA 1
ATOM 783 C C . GLU A 1 101 ? -2.723 -5.874 18.960 1.00 91.69 101 GLU A C 1
ATOM 785 O O . GLU A 1 101 ? -1.583 -6.097 18.556 1.00 91.69 101 GLU A O 1
ATOM 790 N N . ILE A 1 102 ? -3.815 -6.324 18.338 1.00 89.81 102 ILE A N 1
ATOM 791 C CA . ILE A 1 102 ? -3.772 -7.204 17.166 1.00 89.81 102 ILE A CA 1
ATOM 792 C C . ILE A 1 102 ? -3.477 -6.410 15.886 1.00 89.81 102 ILE A C 1
ATOM 794 O O . ILE A 1 102 ? -2.534 -6.715 15.166 1.00 89.81 102 ILE A O 1
ATOM 798 N N . THR A 1 103 ? -4.259 -5.366 15.605 1.00 88.94 103 THR A N 1
ATOM 799 C CA . THR A 1 103 ? -4.230 -4.642 14.318 1.00 88.94 103 THR A CA 1
ATOM 800 C C . THR A 1 103 ? -3.302 -3.427 14.301 1.00 88.94 103 THR A C 1
ATOM 802 O O . THR A 1 103 ? -2.980 -2.899 13.232 1.00 88.94 103 THR A O 1
ATOM 805 N N . GLY A 1 104 ? -2.865 -2.961 15.472 1.00 89.50 104 GLY A N 1
ATOM 806 C CA . GLY A 1 104 ? -2.105 -1.727 15.620 1.00 89.50 104 GLY A CA 1
ATOM 807 C C . GLY A 1 104 ? -2.952 -0.460 15.460 1.00 89.50 104 GLY A C 1
ATOM 808 O O . GLY A 1 104 ? -4.182 -0.470 15.448 1.00 89.50 104 GLY A O 1
ATOM 809 N N . THR A 1 105 ? -2.268 0.681 15.357 1.00 90.12 105 THR A N 1
ATOM 810 C CA . THR A 1 105 ? -2.921 1.995 15.310 1.00 90.12 105 THR A CA 1
ATOM 811 C C . THR A 1 105 ? -3.637 2.226 13.975 1.00 90.12 105 THR A C 1
ATOM 813 O O . THR A 1 105 ? -2.998 2.135 12.920 1.00 90.12 105 THR A O 1
ATOM 816 N N . PRO A 1 106 ? -4.925 2.616 13.988 1.00 89.69 106 PRO A N 1
ATOM 817 C CA . PRO A 1 106 ? -5.652 2.935 12.767 1.00 89.69 106 PRO A CA 1
ATOM 818 C C . PRO A 1 106 ? -5.135 4.220 12.114 1.00 89.69 106 PRO A C 1
ATOM 820 O O . PRO A 1 106 ? -4.607 5.123 12.764 1.00 89.69 106 PRO A O 1
ATOM 823 N N . MET A 1 107 ? -5.337 4.334 10.801 1.00 84.12 107 MET A N 1
ATOM 824 C CA . MET A 1 107 ? -4.884 5.495 10.029 1.00 84.12 107 MET A CA 1
ATOM 825 C C . MET A 1 107 ? -5.832 6.692 10.176 1.00 84.12 107 MET A C 1
ATOM 827 O O . MET A 1 107 ? -5.423 7.847 10.052 1.00 84.12 107 MET A O 1
ATOM 831 N N . THR A 1 108 ? -7.118 6.434 10.410 1.00 85.44 108 THR A N 1
ATOM 832 C CA . THR A 1 108 ? -8.141 7.453 10.668 1.00 85.44 108 THR A CA 1
ATOM 833 C C . THR A 1 108 ? -9.216 6.873 11.575 1.00 85.44 108 THR A C 1
ATOM 835 O O . THR A 1 108 ? -9.591 5.710 11.436 1.00 85.44 108 THR A O 1
ATOM 838 N N . THR A 1 109 ? -9.729 7.697 12.480 1.00 85.62 109 THR A N 1
ATOM 839 C CA . THR A 1 109 ? -10.873 7.381 13.332 1.00 85.62 109 THR A CA 1
ATOM 840 C C . THR A 1 109 ? -12.033 8.314 12.992 1.00 85.62 109 THR A C 1
ATOM 842 O O . THR A 1 109 ? -11.825 9.451 12.565 1.00 85.62 109 THR A O 1
ATOM 845 N N . ASN A 1 110 ? -13.259 7.825 13.143 1.00 81.44 110 ASN A N 1
ATOM 846 C CA . ASN A 1 110 ? -14.475 8.631 13.105 1.00 81.44 110 ASN A CA 1
ATOM 847 C C . ASN A 1 110 ? -15.106 8.604 14.494 1.00 81.44 110 ASN A C 1
ATOM 849 O O . ASN A 1 110 ? -15.279 7.532 15.062 1.00 81.44 110 ASN A O 1
ATOM 853 N N . ASP A 1 111 ? -15.419 9.781 15.020 1.00 75.81 111 ASP A N 1
ATOM 854 C CA . ASP A 1 111 ? -16.050 10.018 16.320 1.00 75.81 111 ASP A CA 1
ATOM 855 C C . ASP A 1 111 ? -17.446 10.657 16.186 1.00 75.81 111 ASP A C 1
ATOM 857 O O . ASP A 1 111 ? -18.186 10.767 17.158 1.00 75.81 111 ASP A O 1
ATOM 861 N N . THR A 1 112 ? -17.828 11.091 14.981 1.00 67.00 112 THR A N 1
ATOM 862 C CA . THR A 1 112 ? -18.935 12.038 14.795 1.00 67.00 112 THR A CA 1
ATOM 863 C C . THR A 1 112 ? -20.294 11.351 14.592 1.00 67.00 112 THR A C 1
ATOM 865 O O . THR A 1 112 ? -21.318 11.903 14.987 1.00 67.00 112 THR A O 1
ATOM 868 N N . TYR A 1 113 ? -20.338 10.156 13.988 1.00 58.50 113 TYR A N 1
ATOM 869 C CA . TYR A 1 113 ? -21.595 9.444 13.663 1.00 58.50 113 TYR A CA 1
ATOM 870 C C . TYR A 1 113 ? -21.564 7.943 13.998 1.00 58.50 113 TYR A C 1
ATOM 872 O O . TYR A 1 113 ? -22.311 7.156 13.419 1.00 58.50 113 TYR A O 1
ATOM 880 N N . GLY A 1 114 ? -20.681 7.554 14.913 1.00 65.19 114 GLY A N 1
ATOM 881 C CA . GLY A 1 114 ? -20.376 6.167 15.254 1.00 65.19 114 GLY A CA 1
ATOM 882 C C . GLY A 1 114 ? -18.867 5.973 15.305 1.00 65.19 114 GLY A C 1
ATOM 883 O O . GLY A 1 114 ? -18.160 6.421 14.397 1.00 65.19 114 GLY A O 1
ATOM 884 N N . GLU A 1 115 ? -18.383 5.349 16.380 1.00 81.50 115 GLU A N 1
ATOM 885 C CA . GLU A 1 115 ? -16.961 5.064 16.549 1.00 81.50 115 GLU A CA 1
ATOM 886 C C . GLU A 1 115 ? -16.536 4.015 15.522 1.00 81.50 115 GLU A C 1
ATOM 888 O O . GLU A 1 115 ? -16.958 2.862 15.577 1.00 81.50 115 GLU A O 1
ATOM 893 N N . ALA A 1 116 ? -15.715 4.419 14.554 1.00 86.38 116 ALA A N 1
ATOM 894 C CA . ALA A 1 116 ? -15.174 3.506 13.556 1.00 86.38 116 ALA A CA 1
ATOM 895 C C . ALA A 1 116 ? -13.701 3.795 13.279 1.00 86.38 116 ALA A C 1
ATOM 897 O O . ALA A 1 116 ? -13.274 4.951 13.185 1.00 86.38 116 ALA A O 1
ATOM 898 N N . TRP A 1 117 ? -12.922 2.729 13.138 1.00 90.50 117 TRP A N 1
ATOM 899 C CA . TRP A 1 117 ? -11.511 2.766 12.782 1.00 90.50 117 TRP A CA 1
ATOM 900 C C . TRP A 1 117 ? -11.330 2.343 11.332 1.00 90.50 117 TRP A C 1
ATOM 902 O O . TRP A 1 117 ? -11.881 1.335 10.889 1.00 90.50 117 TRP A O 1
ATOM 912 N N . TYR A 1 118 ? -10.539 3.124 10.599 1.00 89.88 118 TYR A N 1
ATOM 913 C CA . TYR A 1 118 ? -10.300 2.919 9.179 1.00 89.88 118 TYR A CA 1
ATOM 914 C C . TYR A 1 118 ? -8.837 2.587 8.909 1.00 89.88 118 TYR A C 1
ATOM 916 O O . TYR A 1 118 ? -7.921 3.346 9.252 1.00 89.88 118 TYR A O 1
ATOM 924 N N . PHE A 1 119 ? -8.649 1.478 8.204 1.00 91.44 119 PHE A N 1
ATOM 925 C CA . PHE A 1 119 ? -7.380 1.049 7.637 1.00 91.44 119 PHE A CA 1
ATOM 926 C C . PHE A 1 119 ? -7.488 1.108 6.120 1.00 91.44 119 PHE A C 1
ATOM 928 O O . PHE A 1 119 ? -8.486 0.690 5.531 1.00 91.44 119 PHE A O 1
ATOM 935 N N . VAL A 1 120 ? -6.469 1.662 5.474 1.00 91.00 120 VAL A N 1
ATOM 936 C CA . VAL A 1 120 ? -6.465 1.859 4.027 1.00 91.00 120 VAL A CA 1
ATOM 937 C C . VAL A 1 120 ? -5.135 1.378 3.489 1.00 91.00 120 VAL A C 1
ATOM 939 O O . VAL A 1 120 ? -4.081 1.781 3.976 1.00 91.00 120 VAL A O 1
ATOM 942 N N . SER A 1 121 ? -5.192 0.550 2.452 1.00 91.19 121 SER A N 1
ATOM 943 C CA . SER A 1 121 ? -4.027 0.131 1.681 1.00 91.19 121 SER A CA 1
ATOM 944 C C . SER A 1 121 ? -4.264 0.453 0.214 1.00 91.19 121 SER A C 1
ATOM 946 O O . SER A 1 121 ? -5.364 0.274 -0.313 1.00 91.19 121 SER A O 1
ATOM 948 N N . SER A 1 122 ? -3.259 1.009 -0.452 1.00 90.50 122 SER A N 1
ATOM 949 C CA . SER A 1 122 ? -3.322 1.375 -1.867 1.00 90.50 122 SER A CA 1
ATOM 950 C C . SER A 1 122 ? -2.046 0.947 -2.576 1.00 90.50 122 SER A C 1
ATOM 952 O O . SER A 1 122 ? -0.937 1.254 -2.136 1.00 90.50 122 SER A O 1
ATOM 954 N N . ARG A 1 123 ? -2.205 0.261 -3.706 1.00 91.94 123 ARG A N 1
ATOM 955 C CA . ARG A 1 123 ? -1.122 -0.225 -4.554 1.00 91.94 123 ARG A CA 1
ATOM 956 C C . ARG A 1 123 ? -1.155 0.484 -5.894 1.00 91.94 123 ARG A C 1
ATOM 958 O O . ARG A 1 123 ? -2.131 0.412 -6.643 1.00 91.94 123 ARG A O 1
ATOM 965 N N . PHE A 1 124 ? -0.039 1.117 -6.220 1.00 91.62 124 PHE A N 1
ATOM 966 C CA . PHE A 1 124 ? 0.178 1.825 -7.469 1.00 91.62 124 PHE A CA 1
ATOM 967 C C . PHE A 1 124 ? 1.125 1.035 -8.361 1.00 91.62 124 PHE A C 1
ATOM 969 O O . PHE A 1 124 ? 2.131 0.496 -7.903 1.00 91.62 124 PHE A O 1
ATOM 976 N N . ARG A 1 125 ? 0.805 0.986 -9.652 1.00 91.62 125 ARG A N 1
ATOM 977 C CA . ARG A 1 125 ? 1.670 0.463 -10.704 1.00 91.62 125 ARG A CA 1
ATOM 978 C C . ARG A 1 125 ? 2.120 1.609 -11.589 1.00 91.62 125 ARG A C 1
ATOM 980 O O . ARG A 1 125 ? 1.297 2.314 -12.174 1.00 91.62 125 ARG A O 1
ATOM 987 N N . GLN A 1 126 ? 3.430 1.753 -11.712 1.00 90.38 126 GLN A N 1
ATOM 988 C CA . GLN A 1 126 ? 4.063 2.708 -12.602 1.00 90.38 126 GLN A CA 1
ATOM 989 C C . GLN A 1 126 ? 4.770 1.964 -13.735 1.00 90.38 126 GLN A C 1
ATOM 991 O O . GLN A 1 126 ? 5.726 1.218 -13.517 1.00 90.38 126 GLN A O 1
ATOM 996 N N . ASP A 1 127 ? 4.294 2.184 -14.960 1.00 88.88 127 ASP A N 1
ATOM 997 C CA . ASP A 1 127 ? 4.890 1.628 -16.173 1.00 88.88 127 ASP A CA 1
ATOM 998 C C . ASP A 1 127 ? 5.799 2.689 -16.828 1.00 88.88 127 ASP A C 1
ATOM 1000 O O . ASP A 1 127 ? 5.349 3.539 -17.606 1.00 88.88 127 ASP A O 1
ATOM 1004 N N . GLY A 1 128 ? 7.094 2.649 -16.504 1.00 84.94 128 GLY A N 1
ATOM 1005 C CA . GLY A 1 128 ? 8.104 3.553 -17.063 1.00 84.94 128 GLY A CA 1
ATOM 1006 C C . GLY A 1 128 ? 7.830 5.029 -16.751 1.00 84.94 128 GLY A C 1
ATOM 1007 O O . GLY A 1 128 ? 7.782 5.430 -15.590 1.00 84.94 128 GLY A O 1
ATOM 1008 N N . TYR A 1 129 ? 7.672 5.840 -17.802 1.00 80.81 129 TYR A N 1
ATOM 1009 C CA . TYR A 1 129 ? 7.433 7.288 -17.709 1.00 80.81 129 TYR A CA 1
ATOM 1010 C C . TYR A 1 129 ? 5.951 7.669 -17.540 1.00 80.81 129 TYR A C 1
ATOM 1012 O O . TYR A 1 129 ? 5.633 8.854 -17.438 1.00 80.81 129 TYR A O 1
ATOM 1020 N N . LYS A 1 130 ? 5.029 6.699 -17.584 1.00 85.75 130 LYS A N 1
ATOM 1021 C CA . LYS A 1 130 ? 3.590 6.965 -17.460 1.00 85.75 130 LYS A CA 1
ATOM 1022 C C . LYS A 1 130 ? 3.227 7.314 -16.016 1.00 85.75 130 LYS A C 1
ATOM 1024 O O . LYS A 1 130 ? 3.891 6.877 -15.081 1.00 85.75 130 LYS A O 1
ATOM 1029 N N . GLU A 1 131 ? 2.13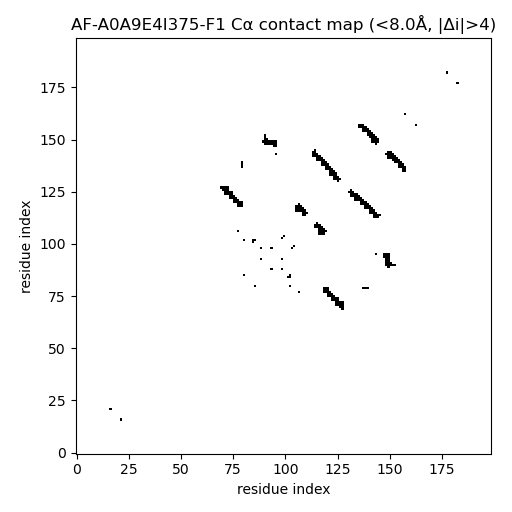9 8.066 -15.852 1.00 85.00 131 GLU A N 1
ATOM 1030 C CA . GLU A 1 131 ? 1.558 8.348 -14.536 1.00 85.00 131 GLU A CA 1
ATOM 1031 C C . GLU A 1 131 ? 1.229 7.038 -13.806 1.00 85.00 131 GLU A C 1
ATOM 1033 O O . GLU A 1 131 ? 0.691 6.100 -14.406 1.00 85.00 131 GLU A O 1
ATOM 1038 N N . ALA A 1 132 ? 1.575 6.980 -12.518 1.00 88.25 132 ALA A N 1
ATOM 1039 C CA . ALA A 1 132 ? 1.284 5.836 -11.672 1.00 88.25 132 ALA A CA 1
ATOM 1040 C C . ALA A 1 132 ? -0.233 5.641 -11.568 1.00 88.25 132 ALA A C 1
ATOM 1042 O O . ALA A 1 132 ? -0.971 6.562 -11.218 1.00 88.25 132 ALA A O 1
ATOM 1043 N N . LYS A 1 133 ? -0.700 4.431 -11.872 1.00 87.69 133 LYS A N 1
ATOM 1044 C CA . LYS A 1 133 ? -2.116 4.077 -11.789 1.00 87.69 133 LYS A CA 1
ATOM 1045 C C . LYS A 1 133 ? -2.358 3.212 -10.573 1.00 87.69 133 LYS A C 1
ATOM 1047 O O . LYS A 1 133 ? -1.610 2.272 -10.313 1.00 87.69 133 LYS A O 1
ATOM 1052 N N . GLU A 1 134 ? -3.422 3.514 -9.854 1.00 87.62 134 GLU A N 1
ATOM 1053 C CA . GLU A 1 134 ? -3.883 2.668 -8.768 1.00 87.62 134 GLU A CA 1
ATOM 1054 C C . GLU A 1 134 ? -4.469 1.372 -9.327 1.00 87.62 134 GLU A C 1
ATOM 1056 O O . GLU A 1 134 ? -5.386 1.394 -10.148 1.00 87.62 134 GLU A O 1
ATOM 1061 N N . VAL A 1 135 ? -3.892 0.246 -8.917 1.00 89.25 135 VAL A N 1
ATOM 1062 C CA . VAL A 1 135 ? -4.309 -1.093 -9.358 1.00 89.25 135 VAL A CA 1
ATOM 1063 C C . VAL A 1 135 ? -5.250 -1.728 -8.350 1.00 89.25 135 VAL A C 1
ATOM 1065 O O . VAL A 1 135 ? -6.144 -2.483 -8.723 1.00 89.25 135 VAL A O 1
ATOM 1068 N N . GLU A 1 136 ? -5.026 -1.431 -7.075 1.00 88.38 136 GLU A N 1
ATOM 1069 C CA . GLU A 1 136 ? -5.739 -2.029 -5.963 1.00 88.38 136 GLU A CA 1
ATOM 1070 C C . GLU A 1 136 ? -5.809 -1.020 -4.822 1.00 88.38 136 GLU A C 1
ATOM 1072 O O . GLU A 1 136 ? -4.812 -0.398 -4.459 1.00 88.38 136 GLU A O 1
ATOM 1077 N N . ARG A 1 137 ? -7.008 -0.865 -4.273 1.00 88.81 137 ARG A N 1
ATOM 1078 C CA . ARG A 1 137 ? -7.272 -0.156 -3.028 1.00 88.81 137 ARG A CA 1
ATOM 1079 C C . ARG A 1 137 ? -8.144 -1.051 -2.184 1.00 88.81 137 ARG A C 1
ATOM 1081 O O . ARG A 1 137 ? -9.104 -1.623 -2.700 1.00 88.81 137 ARG A O 1
ATOM 1088 N N . GLN A 1 138 ? -7.824 -1.126 -0.910 1.00 87.69 138 GLN A N 1
ATOM 1089 C CA . GLN A 1 138 ? -8.638 -1.784 0.088 1.00 87.69 138 GLN A CA 1
ATOM 1090 C C . GLN A 1 138 ? -8.896 -0.791 1.221 1.00 87.69 138 GLN A C 1
ATOM 1092 O O . GLN A 1 138 ? -8.033 0.029 1.549 1.00 87.69 138 GLN A O 1
ATOM 1097 N N . VAL A 1 139 ? -10.104 -0.833 1.769 1.00 89.50 139 VAL A N 1
ATOM 1098 C CA . VAL A 1 139 ? -10.527 -0.060 2.936 1.00 89.50 139 VAL A CA 1
ATOM 1099 C C . VAL A 1 139 ? -11.172 -1.036 3.903 1.00 89.50 139 VAL A C 1
ATOM 1101 O O . VAL A 1 139 ? -12.174 -1.659 3.565 1.00 89.50 139 VAL A O 1
ATOM 1104 N N . LEU A 1 140 ? -10.592 -1.172 5.085 1.00 88.81 140 LEU A N 1
ATOM 1105 C CA . LEU A 1 140 ? -11.149 -1.935 6.191 1.00 88.81 140 LEU A CA 1
ATOM 1106 C C . LEU A 1 140 ? -11.748 -0.943 7.190 1.00 88.81 140 LEU A C 1
ATOM 1108 O O . LEU A 1 140 ? -11.066 -0.014 7.625 1.00 88.81 140 LEU A O 1
ATOM 1112 N N . ALA A 1 141 ? -13.018 -1.141 7.525 1.00 88.62 141 ALA A N 1
ATOM 1113 C CA . ALA A 1 141 ? -13.737 -0.385 8.535 1.00 88.62 141 ALA A CA 1
ATOM 1114 C C . ALA A 1 141 ? -14.103 -1.322 9.690 1.00 88.62 141 ALA A C 1
ATOM 1116 O O . ALA A 1 141 ? -14.844 -2.285 9.498 1.00 88.62 141 ALA A O 1
ATOM 1117 N N . ILE A 1 142 ? -13.585 -1.028 10.881 1.00 88.00 142 ILE A N 1
ATOM 1118 C CA . ILE A 1 142 ? -13.971 -1.694 12.127 1.00 88.00 142 ILE A CA 1
ATOM 1119 C C . ILE A 1 142 ? -14.871 -0.723 12.879 1.00 88.00 142 ILE A C 1
ATOM 1121 O O . ILE A 1 142 ? -14.433 0.365 13.246 1.00 88.00 142 ILE A O 1
ATOM 1125 N N . SER A 1 143 ? -16.133 -1.089 13.051 1.00 87.19 143 SER A N 1
ATOM 1126 C CA . SER A 1 143 ? -17.113 -0.299 13.794 1.00 87.19 143 SER A CA 1
ATOM 1127 C C . SER A 1 143 ? -17.186 -0.793 15.229 1.00 87.19 143 SER A C 1
ATOM 1129 O O . SER A 1 143 ? -17.108 -1.996 15.476 1.00 87.19 143 SER A O 1
ATOM 1131 N N . PHE A 1 144 ? -17.371 0.136 16.156 1.00 88.19 144 PHE A N 1
ATOM 1132 C CA . PHE A 1 144 ? -17.545 -0.134 17.575 1.00 88.19 144 PHE A CA 1
ATOM 1133 C C . PHE A 1 144 ? -18.956 0.255 18.015 1.00 88.19 144 PHE A C 1
ATOM 1135 O O . PHE A 1 144 ? -19.631 1.061 17.369 1.00 88.19 144 PHE A O 1
ATOM 1142 N N . ASP A 1 145 ? -19.427 -0.364 19.088 1.00 86.06 145 ASP A N 1
ATOM 1143 C CA . ASP A 1 145 ? -20.635 0.054 19.790 1.00 86.06 145 ASP A CA 1
ATOM 1144 C C . ASP A 1 145 ? -20.342 1.147 20.835 1.00 86.06 145 ASP A C 1
ATOM 1146 O O . ASP A 1 145 ? -19.200 1.556 21.048 1.00 86.06 145 ASP A O 1
ATOM 1150 N N . GLU A 1 146 ? -21.387 1.628 21.512 1.00 84.69 146 GLU A N 1
ATOM 1151 C CA . GLU A 1 146 ? -21.264 2.643 22.569 1.00 84.69 146 GLU A CA 1
ATOM 1152 C C . GLU A 1 146 ? -20.439 2.160 23.777 1.00 84.69 146 GLU A C 1
ATOM 1154 O O . GLU A 1 146 ? -19.923 2.977 24.542 1.00 84.69 146 GLU A O 1
ATOM 1159 N N . THR A 1 147 ? -20.300 0.843 23.957 1.00 85.44 147 THR A N 1
ATOM 1160 C CA . THR A 1 147 ? -19.515 0.235 25.038 1.00 85.44 147 THR A CA 1
ATOM 1161 C C . THR A 1 147 ? -18.039 0.045 24.680 1.00 85.44 147 THR A C 1
ATOM 1163 O O . THR A 1 147 ? -17.230 -0.217 25.569 1.00 85.44 147 THR A O 1
ATOM 1166 N N . GLY A 1 148 ? -17.660 0.281 23.419 1.00 84.00 148 GLY A N 1
ATOM 1167 C CA . GLY A 1 148 ? -16.293 0.129 22.922 1.00 84.00 148 GLY A CA 1
ATOM 1168 C C . GLY A 1 148 ? -15.951 -1.278 22.438 1.00 84.00 148 GLY A C 1
ATOM 1169 O O . GLY A 1 148 ? -14.772 -1.600 22.284 1.00 84.00 148 G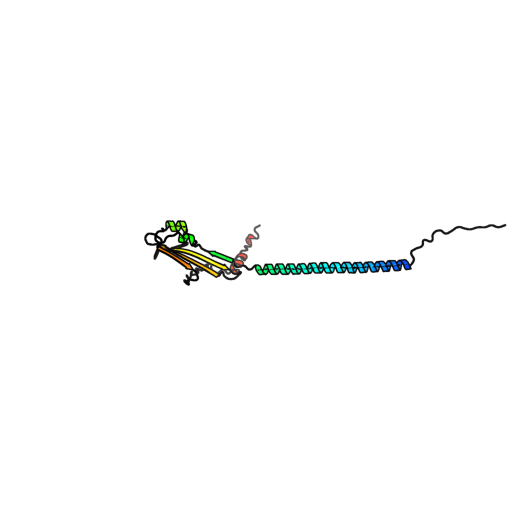LY A O 1
ATOM 1170 N N . THR A 1 149 ? -16.957 -2.108 22.189 1.00 87.75 149 THR A N 1
ATOM 1171 C CA . THR A 1 149 ? -16.800 -3.462 21.659 1.00 87.75 149 THR A CA 1
ATOM 1172 C C . THR A 1 149 ? -17.017 -3.454 20.147 1.00 87.75 149 THR A C 1
ATOM 1174 O O . THR A 1 149 ? -17.769 -2.635 19.615 1.00 87.75 149 THR A O 1
ATOM 1177 N N . VAL A 1 150 ? -16.326 -4.335 19.421 1.00 86.06 150 VAL A N 1
ATOM 1178 C CA . VAL A 1 150 ? -16.444 -4.438 17.960 1.00 86.06 150 VAL A CA 1
ATOM 1179 C C . VAL A 1 150 ? -17.868 -4.833 17.579 1.00 86.06 150 VAL A C 1
ATOM 1181 O O . VAL A 1 150 ? -18.329 -5.916 17.923 1.00 86.06 150 VAL A O 1
ATOM 1184 N N . SER A 1 151 ? -18.552 -3.982 16.821 1.00 84.88 151 SER A N 1
ATOM 1185 C CA . SER A 1 151 ? -19.911 -4.228 16.336 1.00 84.88 151 SER A CA 1
ATOM 1186 C C . SER A 1 151 ? -19.938 -4.777 14.912 1.00 84.88 151 SER A C 1
ATOM 1188 O O . SER A 1 151 ? -20.825 -5.561 14.574 1.00 84.88 151 SER A O 1
ATOM 1190 N N . ASN A 1 152 ? -18.979 -4.383 14.067 1.00 82.44 152 ASN A N 1
ATOM 1191 C CA . ASN A 1 152 ? -18.912 -4.827 12.677 1.00 82.44 152 ASN A CA 1
ATOM 1192 C C . ASN A 1 152 ? -17.500 -4.693 12.090 1.00 82.44 152 ASN A C 1
ATOM 1194 O O . ASN A 1 152 ? -16.774 -3.757 12.424 1.00 82.44 152 ASN A O 1
ATOM 1198 N N . ILE A 1 153 ? -17.145 -5.582 11.162 1.00 85.25 153 ILE A N 1
ATOM 1199 C CA . ILE A 1 153 ? -15.886 -5.547 10.408 1.00 85.25 153 ILE A CA 1
ATOM 1200 C C . ILE A 1 153 ? -16.222 -5.654 8.920 1.00 85.25 153 ILE A C 1
ATOM 1202 O O . ILE A 1 153 ? -16.721 -6.677 8.457 1.00 85.25 153 ILE A O 1
ATOM 1206 N N . GLU A 1 154 ? -15.928 -4.606 8.153 1.00 84.44 154 GLU A N 1
ATOM 1207 C CA . GLU A 1 154 ? -16.229 -4.545 6.720 1.00 84.44 154 GLU A CA 1
ATOM 1208 C C . GLU A 1 154 ? -14.973 -4.258 5.901 1.00 84.44 154 GLU A C 1
ATOM 1210 O O . GLU A 1 154 ? -14.211 -3.342 6.207 1.00 84.44 154 GLU A O 1
ATOM 1215 N N . LYS A 1 155 ? -14.782 -5.007 4.811 1.00 85.06 155 LYS A N 1
ATOM 1216 C CA . LYS A 1 155 ? -13.717 -4.769 3.829 1.00 85.06 155 LYS A CA 1
ATOM 1217 C C . LYS A 1 155 ? -14.322 -4.341 2.505 1.00 85.06 155 LYS A C 1
ATOM 1219 O O . LYS A 1 155 ? -15.222 -4.992 1.983 1.00 85.06 155 LYS A O 1
ATOM 1224 N N . PHE A 1 156 ? -13.769 -3.280 1.941 1.00 85.38 156 PHE A N 1
ATOM 1225 C CA . PHE A 1 156 ? -14.154 -2.744 0.645 1.00 85.38 156 PHE A CA 1
ATOM 1226 C C . PHE A 1 156 ? -12.940 -2.735 -0.275 1.00 85.38 156 PHE A C 1
ATOM 1228 O O . PHE A 1 156 ? -11.917 -2.133 0.049 1.00 85.38 156 PHE A O 1
ATOM 1235 N N . ALA A 1 157 ? -13.049 -3.368 -1.438 1.00 84.62 157 ALA A N 1
ATOM 1236 C CA . ALA A 1 157 ? -12.033 -3.320 -2.475 1.00 84.62 157 ALA A CA 1
ATOM 1237 C C . ALA A 1 157 ? -12.368 -2.261 -3.536 1.00 84.62 157 ALA A C 1
ATOM 1239 O O . ALA A 1 157 ? -13.511 -1.846 -3.725 1.00 84.62 157 ALA A O 1
ATOM 1240 N N . LEU A 1 158 ? -11.362 -1.872 -4.319 1.00 74.94 158 LEU A N 1
ATOM 1241 C CA . LEU A 1 158 ? -11.504 -0.950 -5.452 1.00 74.94 158 LEU A CA 1
ATOM 1242 C C . LEU A 1 158 ? -12.555 -1.421 -6.478 1.00 74.94 158 LEU A C 1
ATOM 1244 O O . LEU A 1 158 ? -13.174 -0.603 -7.155 1.00 74.94 158 LEU A O 1
ATOM 1248 N N . ARG A 1 159 ? -12.757 -2.741 -6.587 1.00 70.06 159 ARG A N 1
ATOM 1249 C CA . ARG A 1 159 ? -13.746 -3.372 -7.476 1.00 70.06 159 ARG A CA 1
ATOM 1250 C C . ARG A 1 159 ? -15.190 -3.160 -7.030 1.00 70.06 159 ARG A C 1
ATOM 1252 O O . ARG A 1 159 ? -16.072 -3.171 -7.882 1.00 70.06 159 ARG A O 1
ATOM 1259 N N . ASP A 1 160 ? -15.417 -2.903 -5.745 1.00 67.25 160 ASP A N 1
ATOM 1260 C CA . ASP A 1 160 ? -16.756 -2.800 -5.154 1.00 67.25 160 ASP A CA 1
ATOM 1261 C C . ASP A 1 160 ? -17.409 -1.425 -5.403 1.00 67.25 160 ASP A C 1
ATOM 1263 O O . ASP A 1 160 ? -18.471 -1.107 -4.875 1.00 67.25 160 ASP A O 1
ATOM 1267 N N . GLY A 1 161 ? -16.795 -0.588 -6.251 1.00 56.31 161 GLY A N 1
ATOM 1268 C CA . GLY A 1 161 ? -17.466 0.527 -6.924 1.00 56.31 161 GLY A CA 1
ATOM 1269 C C . GLY A 1 161 ? -17.746 1.769 -6.073 1.00 56.31 161 GLY A C 1
ATOM 1270 O O . GLY A 1 161 ? -18.179 2.782 -6.622 1.00 56.31 161 GLY A O 1
ATOM 1271 N N . ARG A 1 162 ? -17.450 1.775 -4.767 1.00 55.91 162 ARG A N 1
ATOM 1272 C CA . ARG A 1 162 ? -17.468 3.010 -3.965 1.00 55.91 162 ARG A CA 1
ATOM 1273 C C . ARG A 1 162 ? -16.213 3.828 -4.255 1.00 55.91 162 ARG A C 1
ATOM 1275 O O . ARG A 1 162 ? -15.189 3.711 -3.589 1.00 55.91 162 ARG A O 1
ATOM 1282 N N . THR A 1 163 ? -16.297 4.666 -5.288 1.00 45.94 163 THR A N 1
ATOM 1283 C CA . THR A 1 163 ? -15.287 5.678 -5.606 1.00 45.94 163 THR A CA 1
ATOM 1284 C C . THR A 1 163 ? -15.231 6.693 -4.462 1.00 45.94 163 THR A C 1
ATOM 1286 O O . THR A 1 163 ? -15.922 7.708 -4.487 1.00 45.94 163 THR A O 1
ATOM 1289 N N . VAL A 1 164 ? -14.429 6.430 -3.427 1.00 48.09 164 VAL A N 1
ATOM 1290 C CA . VAL A 1 164 ? -14.045 7.475 -2.475 1.00 48.09 164 VAL A CA 1
ATOM 1291 C C . VAL A 1 164 ? -13.151 8.423 -3.260 1.00 48.09 164 VAL A C 1
ATOM 1293 O O . VAL A 1 164 ? -11.966 8.165 -3.469 1.00 48.09 164 VAL A O 1
ATOM 1296 N N . ALA A 1 165 ? -13.750 9.484 -3.798 1.00 35.72 165 ALA A N 1
ATOM 1297 C CA . ALA A 1 165 ? -13.011 10.555 -4.431 1.00 35.72 165 ALA A CA 1
ATOM 1298 C C . ALA A 1 165 ? -12.185 11.237 -3.337 1.00 35.72 165 ALA A C 1
ATOM 1300 O O . ALA A 1 165 ? -12.660 12.149 -2.666 1.00 35.72 165 ALA A O 1
ATOM 1301 N N . ILE A 1 166 ? -10.947 10.778 -3.134 1.00 36.16 166 ILE A N 1
ATOM 1302 C CA . ILE A 1 166 ? -9.951 11.544 -2.394 1.00 36.16 166 ILE A CA 1
ATOM 1303 C C . ILE A 1 166 ? -9.784 12.823 -3.205 1.00 36.16 166 ILE A C 1
ATOM 1305 O O . ILE A 1 166 ? -9.151 12.827 -4.265 1.00 36.16 166 ILE A O 1
ATOM 1309 N N . SER A 1 167 ? -10.434 13.901 -2.763 1.00 35.00 167 SER A N 1
ATOM 1310 C CA . SER A 1 167 ? -10.241 15.215 -3.350 1.00 35.00 167 SER A CA 1
ATOM 1311 C C . SER A 1 167 ? -8.743 15.465 -3.321 1.00 35.00 167 SER A C 1
ATOM 1313 O O . SER A 1 167 ? -8.149 15.532 -2.241 1.00 35.00 167 SER A O 1
ATOM 1315 N N . ARG A 1 168 ? -8.110 15.532 -4.495 1.00 36.03 168 ARG A N 1
ATOM 1316 C CA . ARG A 1 168 ? -6.700 15.890 -4.580 1.00 36.03 168 ARG A CA 1
ATOM 1317 C C . ARG A 1 168 ? -6.578 17.278 -3.968 1.00 36.03 168 ARG A C 1
ATOM 1319 O O . ARG A 1 168 ? -6.944 18.263 -4.604 1.00 36.03 168 ARG A O 1
ATOM 1326 N N . ARG A 1 169 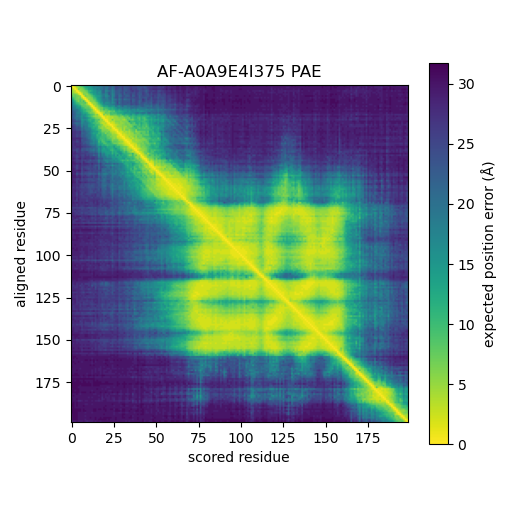? -6.084 17.358 -2.730 1.00 39.19 169 ARG A N 1
ATOM 1327 C CA . ARG A 1 169 ? -5.587 18.606 -2.161 1.00 39.19 169 ARG A CA 1
ATOM 1328 C C . ARG A 1 169 ? -4.283 18.888 -2.887 1.00 39.19 169 ARG A C 1
ATOM 1330 O O . ARG A 1 169 ? -3.204 18.525 -2.435 1.00 39.19 169 ARG A O 1
ATOM 1337 N N . VAL A 1 170 ? -4.412 19.461 -4.076 1.00 43.53 170 VAL A N 1
ATOM 1338 C CA . VAL A 1 170 ? -3.296 20.116 -4.736 1.00 43.53 170 VAL A CA 1
ATOM 1339 C C . VAL A 1 170 ? -3.009 21.320 -3.857 1.00 43.53 170 VAL A C 1
ATOM 1341 O O . VAL A 1 170 ? -3.830 22.230 -3.766 1.00 43.53 170 VAL A O 1
ATOM 1344 N N . THR A 1 171 ? -1.904 21.287 -3.119 1.00 44.06 171 THR A N 1
ATOM 1345 C CA . THR A 1 171 ? -1.410 22.493 -2.466 1.00 44.06 171 THR A CA 1
ATOM 1346 C C . THR A 1 171 ? -1.079 23.455 -3.595 1.00 44.06 171 THR A C 1
ATOM 1348 O O . THR A 1 171 ? -0.057 23.289 -4.259 1.00 44.06 171 THR A O 1
ATOM 1351 N N . GLU A 1 172 ? -1.969 24.409 -3.874 1.00 50.75 172 GLU A N 1
ATOM 1352 C CA . GLU A 1 172 ? -1.617 25.522 -4.741 1.00 50.75 172 GLU A CA 1
ATOM 1353 C C . GLU A 1 172 ? -0.414 26.193 -4.094 1.00 50.75 172 GLU A C 1
ATOM 1355 O O . GLU A 1 172 ? -0.472 26.717 -2.978 1.00 50.75 172 GLU A O 1
ATOM 1360 N N . THR A 1 173 ? 0.728 26.079 -4.754 1.00 58.88 173 THR A N 1
ATOM 1361 C CA . THR A 1 173 ? 1.947 26.718 -4.310 1.00 58.88 173 THR A CA 1
ATOM 1362 C C . THR A 1 173 ? 1.724 28.223 -4.422 1.00 58.88 173 THR A C 1
ATOM 1364 O O . THR A 1 173 ? 1.841 28.811 -5.492 1.00 58.88 173 THR A O 1
ATOM 1367 N N . ASN A 1 174 ? 1.400 28.869 -3.299 1.00 49.56 174 ASN A N 1
ATOM 1368 C CA . ASN A 1 174 ? 1.274 30.326 -3.175 1.00 49.56 174 ASN A CA 1
ATOM 1369 C C . ASN A 1 174 ? 2.661 31.005 -3.165 1.00 49.56 174 ASN A C 1
ATOM 1371 O O . ASN A 1 174 ? 2.957 31.898 -2.378 1.00 49.56 174 ASN A O 1
ATOM 1375 N N . VAL A 1 175 ? 3.564 30.521 -4.016 1.00 60.38 175 VAL A N 1
ATOM 1376 C CA . VAL A 1 175 ? 4.791 31.217 -4.377 1.00 60.38 175 VAL A CA 1
ATOM 1377 C C . VAL A 1 175 ? 4.456 31.994 -5.634 1.00 60.38 175 VAL A C 1
ATOM 1379 O O . VAL A 1 175 ? 4.230 31.410 -6.694 1.00 60.38 175 VAL A O 1
ATOM 1382 N N . GLY A 1 176 ? 4.376 33.322 -5.501 1.00 61.75 176 GLY A N 1
ATOM 1383 C CA . GLY A 1 176 ? 4.217 34.226 -6.636 1.00 61.75 176 GLY A CA 1
ATOM 1384 C C . GLY A 1 176 ? 5.151 33.785 -7.760 1.00 61.75 176 GLY A C 1
ATOM 1385 O O 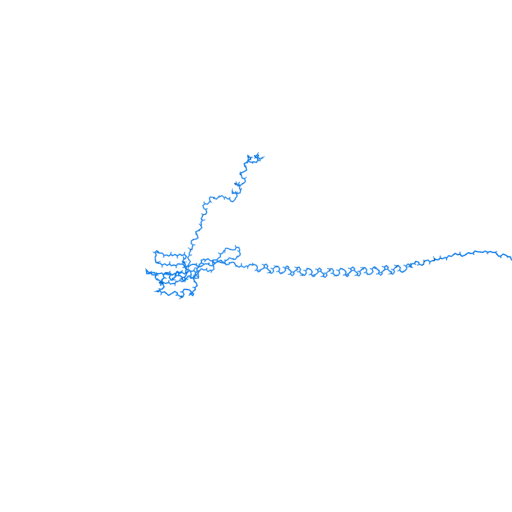. GLY A 1 176 ? 6.333 33.559 -7.512 1.00 61.75 176 GLY A O 1
ATOM 1386 N N . ARG A 1 177 ? 4.588 33.566 -8.955 1.00 57.19 177 ARG A N 1
ATOM 1387 C CA . ARG A 1 177 ? 5.249 32.972 -10.127 1.00 57.19 177 ARG A CA 1
ATOM 1388 C C . ARG A 1 177 ? 6.514 33.748 -10.521 1.00 57.19 177 ARG A C 1
ATOM 1390 O O . ARG A 1 177 ? 6.495 34.528 -11.467 1.00 57.19 177 ARG A O 1
ATOM 1397 N N . LEU A 1 178 ? 7.625 33.505 -9.835 1.00 64.38 178 LEU A N 1
ATOM 1398 C CA . LEU A 1 178 ? 8.956 33.768 -10.355 1.00 64.38 178 LEU A CA 1
ATOM 1399 C C . LEU A 1 178 ? 9.187 32.683 -11.395 1.00 64.38 178 LEU A C 1
ATOM 1401 O O . LEU A 1 178 ? 9.389 31.514 -11.055 1.00 64.38 178 LEU A O 1
ATOM 1405 N N . THR A 1 179 ? 9.077 33.053 -12.670 1.00 79.00 179 THR A N 1
ATOM 1406 C CA . THR A 1 179 ? 9.400 32.124 -13.754 1.00 79.00 179 THR A CA 1
ATOM 1407 C C . THR A 1 179 ? 10.820 31.603 -13.535 1.00 79.00 179 THR A C 1
ATOM 1409 O O . THR A 1 179 ? 11.676 32.311 -13.006 1.00 79.00 179 THR A O 1
ATOM 1412 N N . PHE A 1 180 ? 11.083 30.351 -13.906 1.00 81.06 180 PHE A N 1
ATOM 1413 C CA . PHE A 1 180 ? 12.420 29.752 -13.806 1.00 81.06 180 PHE A CA 1
ATOM 1414 C C . PHE A 1 180 ? 13.518 30.681 -14.369 1.00 81.06 180 PHE A C 1
ATOM 1416 O O . PHE A 1 180 ? 14.598 30.807 -13.798 1.00 81.06 180 PHE A O 1
ATOM 1423 N N . VAL A 1 181 ? 13.191 31.418 -15.435 1.00 79.06 181 VAL A N 1
ATOM 1424 C CA . VAL A 1 181 ? 14.057 32.428 -16.055 1.00 79.06 181 VAL A CA 1
ATOM 1425 C C . VAL A 1 181 ? 14.319 33.619 -15.127 1.00 79.06 181 VAL A C 1
ATOM 1427 O O . VAL A 1 181 ? 15.458 34.060 -15.008 1.00 79.06 181 VAL A O 1
ATOM 1430 N N . ASP A 1 182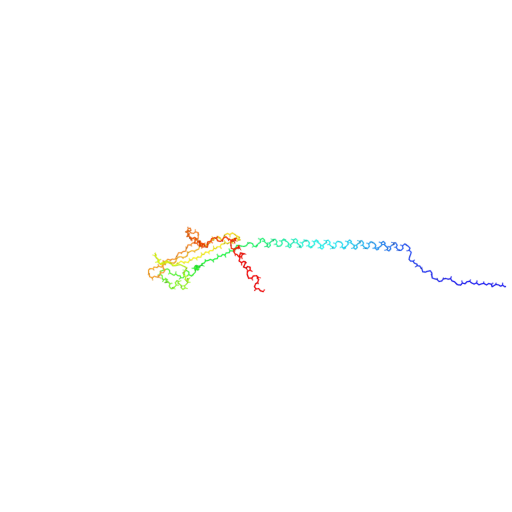 ? 13.302 34.109 -14.420 1.00 80.44 182 ASP A N 1
ATOM 1431 C CA . ASP A 1 182 ? 13.421 35.218 -13.465 1.00 80.44 182 ASP A CA 1
ATOM 1432 C C . ASP A 1 182 ? 14.340 34.862 -12.279 1.00 80.44 182 ASP A C 1
ATOM 1434 O O . ASP A 1 182 ? 15.088 35.700 -11.772 1.00 80.44 182 ASP A O 1
ATOM 1438 N N . GLN A 1 183 ? 14.354 33.586 -11.874 1.00 80.31 183 GLN A N 1
ATOM 1439 C CA . GLN A 1 183 ? 15.262 33.077 -10.839 1.00 80.31 183 GLN A CA 1
ATOM 1440 C C . GLN A 1 183 ? 16.719 33.038 -11.320 1.00 80.31 183 GLN A C 1
ATOM 1442 O O . GLN A 1 183 ? 17.618 33.440 -10.581 1.00 80.31 183 GLN A O 1
ATOM 1447 N N . ILE A 1 184 ? 16.956 32.633 -12.572 1.00 84.38 184 ILE A N 1
ATOM 1448 C CA . ILE A 1 184 ? 18.294 32.664 -13.183 1.00 84.38 184 ILE A CA 1
ATOM 1449 C C . ILE A 1 184 ? 18.794 34.110 -13.309 1.00 84.38 184 ILE A C 1
ATOM 1451 O O . ILE A 1 184 ? 19.920 34.415 -12.914 1.00 84.38 184 ILE A O 1
ATOM 1455 N N . MET A 1 185 ? 17.952 35.025 -13.795 1.00 80.75 185 MET A N 1
ATOM 1456 C CA . MET A 1 185 ? 18.336 36.425 -14.010 1.00 80.75 185 MET A CA 1
ATOM 1457 C C . MET A 1 185 ? 18.641 37.165 -12.699 1.00 80.75 185 MET A C 1
ATOM 1459 O O . MET A 1 185 ? 19.601 37.934 -12.633 1.00 80.75 185 MET A O 1
ATOM 1463 N N . ARG A 1 186 ? 17.905 36.879 -11.615 1.00 76.12 186 ARG A N 1
ATOM 1464 C CA . ARG A 1 186 ? 18.207 37.404 -10.268 1.00 76.12 186 ARG A CA 1
ATOM 1465 C C . ARG A 1 186 ? 19.561 36.938 -9.728 1.00 76.12 186 ARG A C 1
ATOM 1467 O O . ARG A 1 186 ? 20.210 37.695 -9.007 1.00 76.12 186 ARG A O 1
ATOM 1474 N N . GLY A 1 187 ? 19.991 35.723 -10.074 1.00 79.56 187 GLY A N 1
ATOM 1475 C CA . GLY A 1 187 ? 21.312 35.202 -9.713 1.00 79.56 187 GLY A CA 1
ATOM 1476 C C . GLY A 1 187 ? 22.456 35.910 -10.444 1.00 79.56 187 GLY A C 1
ATOM 1477 O O . GLY A 1 187 ? 23.515 36.131 -9.862 1.00 79.56 187 GLY A O 1
ATOM 1478 N N . LEU A 1 188 ? 22.224 36.325 -11.691 1.00 76.00 188 LEU A N 1
ATOM 1479 C CA . LEU A 1 188 ? 23.229 36.970 -12.543 1.00 76.00 188 LEU A CA 1
ATOM 1480 C C . LEU A 1 188 ? 23.332 38.493 -12.333 1.00 76.00 188 LEU A C 1
ATOM 1482 O O . LEU A 1 188 ? 24.370 39.076 -12.626 1.00 76.00 188 LEU A O 1
ATOM 1486 N N . GLY A 1 189 ? 22.293 39.145 -11.801 1.00 65.81 189 GLY A N 1
ATOM 1487 C CA . GLY A 1 189 ? 22.241 40.605 -11.621 1.00 65.81 189 GLY A CA 1
ATOM 1488 C C . GLY A 1 189 ? 22.918 41.173 -10.362 1.00 65.81 189 GLY A C 1
ATOM 1489 O O . GLY A 1 189 ? 22.946 42.388 -10.195 1.00 65.81 189 GLY A O 1
ATOM 1490 N N . ARG A 1 190 ? 23.459 40.343 -9.456 1.00 65.69 190 ARG A N 1
ATOM 1491 C CA . ARG A 1 190 ? 24.090 40.781 -8.184 1.00 65.69 190 ARG A CA 1
ATOM 1492 C C . ARG A 1 190 ? 25.618 40.913 -8.250 1.00 65.69 190 ARG A C 1
ATOM 1494 O O . ARG A 1 190 ? 26.306 40.678 -7.255 1.00 65.69 190 ARG A O 1
ATOM 1501 N N . ILE A 1 191 ? 26.159 41.304 -9.398 1.00 65.12 191 ILE A N 1
ATOM 1502 C CA . ILE A 1 191 ? 27.584 41.629 -9.512 1.00 65.12 191 ILE A CA 1
ATOM 1503 C C . ILE A 1 191 ? 27.773 43.063 -9.004 1.00 65.12 191 ILE A C 1
ATOM 1505 O O . ILE A 1 191 ? 27.533 44.025 -9.722 1.00 65.12 191 ILE A O 1
ATOM 1509 N N . ASP A 1 192 ? 28.126 43.198 -7.729 1.00 66.88 192 ASP A N 1
ATOM 1510 C CA . ASP A 1 192 ? 28.520 44.465 -7.112 1.00 66.88 192 ASP A CA 1
ATOM 1511 C C . ASP A 1 192 ? 29.983 44.756 -7.507 1.00 66.88 192 ASP A C 1
ATOM 1513 O O . ASP A 1 192 ? 30.889 44.073 -7.008 1.00 66.88 192 ASP A O 1
ATOM 1517 N N . PRO A 1 193 ? 30.252 45.706 -8.426 1.00 61.34 193 PRO A N 1
ATOM 1518 C CA . PRO A 1 193 ? 31.607 45.971 -8.908 1.00 61.34 193 PRO A CA 1
ATOM 1519 C C . PRO A 1 193 ? 32.524 46.475 -7.788 1.00 61.34 193 PRO A C 1
ATOM 1521 O O . PRO A 1 193 ? 33.739 46.324 -7.882 1.00 61.34 193 PRO A O 1
ATOM 1524 N N . THR A 1 194 ? 31.973 46.988 -6.685 1.00 66.62 194 THR A N 1
ATOM 1525 C CA . THR A 1 194 ? 32.746 47.447 -5.526 1.00 66.62 194 THR A CA 1
ATOM 1526 C C . THR A 1 194 ? 33.434 46.286 -4.794 1.00 66.62 194 THR A C 1
ATOM 1528 O O . THR A 1 194 ? 34.449 46.489 -4.133 1.00 66.62 194 THR A O 1
ATOM 1531 N N . ARG A 1 195 ? 32.954 45.044 -4.961 1.00 61.34 195 ARG A N 1
ATOM 1532 C CA . ARG A 1 195 ? 33.553 43.832 -4.362 1.00 61.34 195 ARG A CA 1
ATOM 1533 C C . ARG A 1 195 ? 34.634 43.192 -5.231 1.00 61.34 195 ARG A C 1
ATOM 1535 O O . ARG A 1 195 ? 35.414 42.392 -4.725 1.00 61.34 195 ARG A O 1
ATOM 1542 N N . ALA A 1 196 ? 34.686 43.536 -6.519 1.00 61.72 196 ALA A N 1
ATOM 1543 C CA . ALA A 1 196 ? 35.668 43.008 -7.467 1.00 61.72 196 ALA A CA 1
ATOM 1544 C C . ALA A 1 196 ? 37.032 43.722 -7.386 1.00 61.72 196 ALA A C 1
ATOM 1546 O O . ALA A 1 196 ? 38.031 43.159 -7.821 1.00 61.72 196 ALA A O 1
ATOM 1547 N N . PHE A 1 197 ? 37.083 44.923 -6.797 1.00 63.50 197 PHE A N 1
ATOM 1548 C CA . PHE A 1 197 ? 38.299 45.742 -6.672 1.00 63.50 197 PHE A CA 1
ATOM 1549 C C . PHE A 1 197 ? 38.808 45.895 -5.225 1.00 63.50 197 PHE A C 1
ATOM 1551 O O . PHE A 1 197 ? 39.724 46.672 -4.981 1.00 63.50 197 PHE A O 1
ATOM 1558 N N . ALA A 1 198 ? 38.229 45.170 -4.261 1.00 57.84 198 ALA A N 1
ATOM 1559 C CA . ALA A 1 198 ? 38.599 45.234 -2.842 1.00 57.84 198 ALA A CA 1
ATOM 1560 C C . ALA A 1 198 ? 39.532 44.086 -2.396 1.00 57.84 198 ALA A C 1
ATOM 1562 O O . ALA A 1 198 ? 39.399 43.584 -1.278 1.00 57.84 198 ALA A O 1
ATOM 1563 N N . ARG A 1 199 ? 40.453 43.641 -3.260 1.00 49.03 199 ARG A N 1
ATOM 1564 C CA . ARG A 1 199 ? 41.466 42.634 -2.916 1.00 49.03 199 ARG A CA 1
ATOM 1565 C C . ARG A 1 199 ? 42.848 43.042 -3.390 1.00 49.03 199 ARG A C 1
ATOM 1567 O O . ARG A 1 199 ? 42.932 43.551 -4.526 1.00 49.03 199 ARG A O 1
#

Secondary structure (DSSP, 8-state):
---------------PPPHHHHHHHHHHHHHHHHHHHHHHHHHHHHHHHHHHHHHHHHHHHHHHHHHT----EEEEEEE---HHHHHTS-TTT-BHHHHHHHH-S-SEEE-SSS-EEEEEEEEEEE-TTSPPEEEEEEEEEEEE-TTSBEEEEEEEEGGG--------------S----HHHHHHHHHS---GGGTS--

Solvent-accessible surface area (backbone atoms only — not comparable to full-atom values): 12282 Å² total; per-residue (Å²): 136,80,88,85,86,90,78,93,85,84,85,82,86,78,83,70,85,54,77,64,59,57,52,54,54,52,53,54,54,54,52,53,54,52,52,50,52,53,54,58,50,53,58,51,52,54,54,52,49,51,54,53,51,52,50,52,52,51,51,52,50,53,52,55,55,60,71,67,68,79,65,71,46,77,50,78,44,76,53,65,72,56,69,73,68,55,69,70,53,49,73,71,69,36,36,58,68,56,49,37,72,72,62,42,84,62,80,44,76,42,79,87,90,54,46,32,37,33,28,44,29,40,33,30,42,25,58,77,92,48,78,67,39,78,77,46,37,41,39,38,41,42,29,37,46,99,88,43,28,30,64,44,80,47,80,44,48,62,84,72,66,77,78,76,75,74,73,79,81,70,77,77,73,88,61,79,85,67,48,75,66,55,56,54,51,60,69,68,68,71,75,57,69,76,70,77,71,72,122

Radius of gyration: 48.69 Å; Cα contacts (8 Å, |Δi|>4): 175; chains: 1; bounding box: 146×75×102 Å

Foldseek 3Di:
DDDDDDDDDDDDPPDDDDPVVVVVVVVVVVVVVVVVVVVVVVVVVVVVVVVVVVVVVVVVVVVVVVVPPFDKDKDKDWDDQDPVLVVVADAPPDAPVNCCVSTNDAPDFDDDPFTKGKTKMWMWIDGPPDDTDTPKIKIWIFTADPVRTTHDIDIDMPVNPPPPPPPPPPVPPPPDDCDPVNVVVVVVPPPPVVVVPPD

Mean predicted aligned error: 18.65 Å

Nearest PDB structures (foldseek):
  7sh3-assembly1_B  TM=4.461E-01  e=2.445E+00  Rickettsia typhi str. Wilmington
  3mg2-assembly3_B  TM=4.423E-01  e=2.17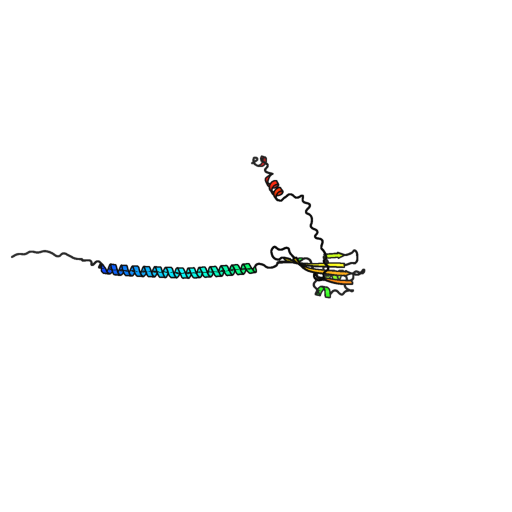7E+00  Synechocystis sp. PCC 6803
  8pyh-assembly1_A  TM=4.621E-01  e=2.054E+00  Crinalium epipsammum PCC 9333
  4uvq-assembly1_A-2  TM=3.632E-01  e=3.084E+00  Prochloron sp.

Sequence (199 aa):
MGFNPHVDLLSDHKFGPTKDKRRHEAGLAAGIAAIGCAVQWQRRTELMRHLTQFSKLQAAFVLLILAIACSPIYTNHGFIPPDDELESLEVGVANREEVLEITGTPMTTNDTYGEAWYFVSSRFRQDGYKEAKEVERQVLAISFDETGTVSNIEKFALRDGRTVAISRRVTETNVGRLTFVDQIMRGLGRIDPTRAFAR

pLDDT: mean 73.65, std 15.57, range [35.0, 92.75]